Protein AF-A0A958T3U1-F1 (afdb_monomer_lite)

Structure (mmCIF, N/CA/C/O backbone):
data_AF-A0A958T3U1-F1
#
_entry.id   AF-A0A958T3U1-F1
#
loop_
_atom_site.group_PDB
_atom_site.id
_atom_site.type_symbol
_atom_site.label_atom_id
_atom_site.label_alt_id
_atom_site.label_comp_id
_atom_site.label_asym_id
_atom_site.label_entity_id
_atom_site.label_seq_id
_atom_site.pdbx_PDB_ins_code
_atom_site.Cartn_x
_atom_site.Cartn_y
_atom_site.Cartn_z
_atom_site.occupancy
_atom_site.B_iso_or_equiv
_atom_site.auth_seq_id
_atom_site.auth_comp_id
_atom_site.auth_asym_id
_atom_site.auth_atom_id
_atom_site.pdbx_PDB_model_num
ATOM 1 N N . MET A 1 1 ? -10.359 7.484 -21.492 1.00 74.50 1 MET A N 1
ATOM 2 C CA . MET A 1 1 ? -10.651 6.994 -20.126 1.00 74.50 1 MET A CA 1
ATOM 3 C C . MET A 1 1 ? -11.925 6.152 -20.022 1.00 74.50 1 MET A C 1
ATOM 5 O O . MET A 1 1 ? -11.832 5.024 -19.564 1.00 74.50 1 MET A O 1
ATOM 9 N N . GLN A 1 2 ? -13.092 6.629 -20.477 1.00 75.06 2 GLN A N 1
ATOM 10 C CA . GLN A 1 2 ? -14.373 5.902 -20.335 1.00 75.06 2 GLN A CA 1
ATOM 11 C C . GLN A 1 2 ? -14.367 4.469 -20.902 1.00 75.06 2 GLN A C 1
ATOM 13 O O . GLN A 1 2 ? -14.878 3.563 -20.256 1.00 75.06 2 GLN A O 1
ATOM 18 N N . LYS A 1 3 ? -13.712 4.233 -22.048 1.00 79.50 3 LYS A N 1
ATOM 19 C CA . LYS A 1 3 ? -13.571 2.883 -22.632 1.00 79.50 3 LYS A CA 1
ATOM 20 C C . LYS A 1 3 ? -12.798 1.901 -21.738 1.00 79.50 3 LYS A C 1
ATOM 22 O O . LYS A 1 3 ? -13.116 0.722 -21.735 1.00 79.50 3 LYS A O 1
ATOM 27 N N . LEU A 1 4 ? -11.809 2.380 -20.976 1.00 80.44 4 LEU A N 1
ATOM 28 C CA . LEU A 1 4 ? -11.019 1.545 -20.062 1.00 80.44 4 LEU A CA 1
ATOM 29 C C . LEU A 1 4 ? -11.808 1.211 -18.794 1.00 80.44 4 LEU A C 1
ATOM 31 O O . LEU A 1 4 ? -11.782 0.067 -18.358 1.00 80.44 4 LEU A O 1
ATOM 35 N N . LYS A 1 5 ? -12.569 2.179 -18.262 1.00 77.00 5 LYS A N 1
ATOM 36 C CA . LYS A 1 5 ? -13.521 1.936 -17.168 1.00 77.00 5 LYS A CA 1
ATOM 37 C C . LYS A 1 5 ? -14.579 0.903 -17.578 1.00 77.00 5 LYS A C 1
ATOM 39 O O . LYS A 1 5 ? -14.779 -0.068 -16.866 1.00 77.00 5 LYS A O 1
ATOM 44 N N . ALA A 1 6 ? -15.177 1.056 -18.763 1.00 76.50 6 ALA A N 1
ATOM 45 C CA . ALA A 1 6 ? -16.177 0.118 -19.285 1.00 76.50 6 ALA A CA 1
ATOM 46 C C . ALA A 1 6 ? -15.623 -1.298 -19.535 1.00 76.50 6 ALA A C 1
ATOM 48 O O . ALA A 1 6 ? -16.362 -2.271 -19.445 1.00 76.50 6 ALA A O 1
ATOM 49 N N . ALA A 1 7 ? -14.329 -1.417 -19.841 1.00 80.69 7 ALA A N 1
ATOM 50 C CA . ALA A 1 7 ? -13.649 -2.695 -20.036 1.00 80.69 7 ALA A CA 1
ATOM 51 C C . ALA A 1 7 ? -13.087 -3.303 -18.734 1.00 80.69 7 ALA A C 1
ATOM 53 O O . ALA A 1 7 ? -12.376 -4.300 -18.810 1.00 80.69 7 ALA A O 1
ATOM 54 N N . ASN A 1 8 ? -13.361 -2.714 -17.560 1.00 75.94 8 ASN A N 1
ATOM 55 C CA . ASN A 1 8 ? -12.778 -3.107 -16.268 1.00 75.94 8 ASN A CA 1
ATOM 56 C C . ASN A 1 8 ? -11.237 -3.092 -16.243 1.00 75.94 8 ASN A C 1
ATOM 58 O O . ASN A 1 8 ? -10.606 -3.864 -15.532 1.00 75.94 8 ASN A O 1
ATOM 62 N N . LEU A 1 9 ? -10.620 -2.196 -17.015 1.00 76.69 9 LEU A N 1
ATOM 63 C CA . LEU A 1 9 ? -9.162 -2.038 -17.096 1.00 76.69 9 LEU A CA 1
ATOM 64 C C . LEU A 1 9 ? -8.652 -0.831 -16.297 1.00 76.69 9 LEU A C 1
ATOM 66 O O . LEU A 1 9 ? -7.479 -0.477 -16.388 1.00 76.69 9 LEU A O 1
ATOM 70 N N . TYR A 1 10 ? -9.530 -0.152 -15.558 1.00 80.12 10 TYR A N 1
ATOM 71 C CA . TYR A 1 10 ? -9.180 1.032 -14.780 1.00 80.12 10 TYR A CA 1
ATOM 72 C C . TYR A 1 10 ? -9.968 1.074 -13.475 1.00 80.12 10 TYR A C 1
ATOM 74 O O . TYR A 1 10 ? -11.185 1.251 -13.513 1.00 80.12 10 TYR A O 1
ATOM 82 N N . LEU A 1 11 ? -9.260 0.948 -12.347 1.00 80.75 11 LEU A N 1
ATOM 83 C CA . LEU A 1 11 ? -9.809 1.054 -10.989 1.00 80.75 11 LEU A CA 1
ATOM 84 C C . LEU A 1 11 ? -11.064 0.184 -10.759 1.00 80.75 11 LEU A C 1
ATOM 86 O O . LEU A 1 11 ? -12.007 0.596 -10.090 1.00 80.75 11 LEU A O 1
ATOM 90 N N . SER A 1 12 ? -11.100 -1.013 -11.348 1.00 79.56 12 SER A N 1
ATOM 91 C CA . SER A 1 12 ? -12.296 -1.867 -11.399 1.00 79.56 12 SER A CA 1
ATOM 92 C C . SER A 1 12 ? -12.644 -2.543 -10.075 1.00 79.56 12 SER A C 1
ATOM 94 O O . SER A 1 12 ? -13.762 -3.014 -9.903 1.00 79.56 12 SER A O 1
ATOM 96 N N . GLU A 1 13 ? -11.691 -2.615 -9.149 1.00 88.31 13 GLU A N 1
ATOM 97 C CA . GLU A 1 13 ? -11.845 -3.323 -7.873 1.00 88.31 13 GLU A CA 1
ATOM 98 C C . GLU A 1 13 ? -12.005 -2.415 -6.648 1.00 88.31 13 GLU A C 1
ATOM 100 O O . GLU A 1 13 ? -11.836 -2.881 -5.521 1.00 88.31 13 GLU A O 1
ATOM 105 N N . LEU A 1 14 ? -12.324 -1.135 -6.849 1.00 93.19 14 LEU A N 1
ATOM 106 C CA . LEU A 1 14 ? -12.623 -0.241 -5.732 1.00 93.19 14 LEU A CA 1
ATOM 107 C C . LEU A 1 14 ? -13.903 -0.670 -4.998 1.00 93.19 14 LEU A C 1
ATOM 109 O O . LEU A 1 14 ? -14.826 -1.241 -5.581 1.00 93.19 14 LEU A O 1
ATOM 113 N N . ILE A 1 15 ? -13.954 -0.376 -3.704 1.00 94.19 15 ILE A N 1
ATOM 114 C CA . ILE A 1 15 ? -15.081 -0.681 -2.827 1.00 94.19 15 ILE A CA 1
ATOM 115 C C . ILE A 1 15 ? -15.913 0.586 -2.657 1.00 94.19 15 ILE A C 1
ATOM 117 O O . ILE A 1 15 ? -15.372 1.574 -2.160 1.00 94.19 15 ILE A O 1
ATOM 121 N N . PRO A 1 16 ? -17.206 0.576 -3.016 1.00 95.19 16 PRO A N 1
ATOM 122 C CA . PRO A 1 16 ? -18.072 1.731 -2.827 1.00 95.19 16 PRO A CA 1
ATOM 123 C C . PRO A 1 16 ? -18.374 1.951 -1.340 1.00 95.19 16 PRO A C 1
ATOM 125 O O . PRO A 1 16 ? -18.774 1.030 -0.625 1.00 95.19 16 PRO A O 1
ATOM 128 N N . ILE A 1 17 ? -18.218 3.193 -0.896 1.00 95.56 17 ILE A N 1
ATOM 129 C CA . ILE A 1 17 ? -18.418 3.672 0.469 1.00 95.56 17 ILE A CA 1
ATOM 130 C C . ILE A 1 17 ? -19.533 4.714 0.457 1.00 95.56 17 ILE A C 1
ATOM 132 O O . ILE A 1 17 ? -19.526 5.644 -0.345 1.00 95.56 17 ILE A O 1
ATOM 136 N N . SER A 1 18 ? -20.508 4.548 1.347 1.00 94.62 18 SER A N 1
ATOM 137 C CA . SER A 1 18 ? -21.670 5.434 1.455 1.00 94.62 18 SER A CA 1
ATOM 138 C C . SER A 1 18 ? -22.258 5.412 2.871 1.00 94.62 18 SER A C 1
ATOM 140 O O . SER A 1 18 ? -21.946 4.533 3.685 1.00 94.62 18 SER A O 1
ATOM 142 N N . GLY A 1 19 ? -23.107 6.394 3.183 1.00 93.44 19 GLY A N 1
ATOM 143 C CA . GLY A 1 19 ? -23.820 6.475 4.462 1.00 93.44 19 GLY A CA 1
ATOM 144 C C . GLY A 1 19 ? -22.876 6.518 5.669 1.00 93.44 19 GLY A C 1
ATOM 145 O O . GLY A 1 19 ? -21.892 7.251 5.671 1.00 93.44 19 GLY A O 1
ATOM 146 N N . LYS A 1 20 ? -23.139 5.693 6.693 1.00 92.12 20 LYS A N 1
ATOM 147 C CA . LYS A 1 20 ? -22.346 5.668 7.940 1.00 92.12 20 LYS A CA 1
ATOM 148 C C . LYS A 1 20 ? -20.861 5.353 7.736 1.00 92.12 20 LYS A C 1
ATOM 150 O O . LYS A 1 20 ? -20.042 5.722 8.572 1.00 92.12 20 LYS A O 1
ATOM 155 N N . LEU A 1 21 ? -20.492 4.667 6.653 1.00 94.31 21 LEU A N 1
ATOM 156 C CA . LEU A 1 21 ? -19.084 4.372 6.380 1.00 94.31 21 LEU A CA 1
ATOM 157 C C . LEU A 1 21 ? -18.297 5.641 6.022 1.00 94.31 21 LEU A C 1
ATOM 159 O O . LEU A 1 21 ? -17.120 5.724 6.355 1.00 94.31 21 LEU A O 1
ATOM 163 N N . VAL A 1 22 ? -18.950 6.643 5.423 1.00 96.25 22 VAL A N 1
ATOM 164 C CA . VAL A 1 22 ? -18.346 7.959 5.152 1.00 96.25 22 VAL A CA 1
ATOM 165 C C . VAL A 1 22 ? -18.022 8.681 6.454 1.00 96.25 22 VAL A C 1
ATOM 167 O O . VAL A 1 22 ? -16.930 9.220 6.599 1.00 96.25 22 VAL A O 1
ATOM 170 N N . GLU A 1 23 ? -18.935 8.647 7.427 1.00 94.69 23 GLU A N 1
ATOM 171 C CA . GLU A 1 23 ? -18.712 9.243 8.751 1.00 94.69 23 GLU A CA 1
ATOM 172 C C . GLU A 1 23 ? -17.500 8.605 9.440 1.00 94.69 23 GLU A C 1
ATOM 174 O O . GLU A 1 23 ? -16.611 9.310 9.908 1.00 94.69 23 GLU A O 1
ATOM 179 N N . ARG A 1 24 ? -17.411 7.268 9.430 1.00 94.81 24 ARG A N 1
ATOM 180 C CA . ARG A 1 24 ? -16.262 6.542 9.997 1.00 94.81 24 ARG A CA 1
ATOM 181 C C . ARG A 1 24 ? -14.959 6.859 9.276 1.00 94.81 24 ARG A C 1
ATOM 183 O O . ARG A 1 24 ? -13.938 7.060 9.924 1.00 94.81 24 ARG A O 1
ATOM 190 N N . TYR A 1 25 ? -14.999 6.927 7.949 1.00 96.81 25 TYR A N 1
ATOM 191 C CA . TYR A 1 25 ? -13.842 7.300 7.148 1.00 96.81 25 TYR A CA 1
ATOM 192 C C . TYR A 1 25 ? -13.366 8.720 7.479 1.00 96.81 25 TYR A C 1
ATOM 194 O O . TYR A 1 25 ? -12.173 8.950 7.642 1.00 96.81 25 TYR A O 1
ATOM 202 N N . ASN A 1 26 ? -14.295 9.663 7.657 1.00 96.44 26 ASN A N 1
ATOM 203 C CA . ASN A 1 26 ? -13.982 11.028 8.072 1.00 96.44 26 ASN A CA 1
ATOM 204 C C . ASN A 1 26 ? -13.367 11.096 9.474 1.00 96.44 26 ASN A C 1
ATOM 206 O O . ASN A 1 26 ? -12.416 11.849 9.658 1.00 96.44 26 ASN A O 1
ATOM 210 N N . LEU A 1 27 ? -13.825 10.277 10.427 1.00 95.62 27 LEU A N 1
ATOM 211 C CA . LEU A 1 27 ? -13.180 10.164 11.743 1.00 95.62 27 LEU A CA 1
ATOM 212 C C . LEU A 1 27 ? -11.735 9.656 11.629 1.00 95.62 27 LEU A C 1
ATOM 214 O O . LEU A 1 27 ? -10.850 10.152 12.327 1.00 95.62 27 LEU A O 1
ATOM 218 N N . CYS A 1 28 ? -11.473 8.704 10.727 1.00 96.00 28 CYS A N 1
ATOM 219 C CA . CYS A 1 28 ? -10.108 8.276 10.429 1.00 96.00 28 CYS A CA 1
ATOM 220 C C . CYS A 1 28 ? -9.277 9.421 9.834 1.00 96.00 28 CYS A C 1
ATOM 222 O O . CYS A 1 28 ? -8.164 9.652 10.294 1.00 96.00 28 CYS A O 1
ATOM 224 N N . LEU A 1 29 ? -9.812 10.168 8.859 1.00 95.62 29 LEU A N 1
ATOM 225 C CA . LEU A 1 29 ? -9.117 11.325 8.282 1.00 95.62 29 LEU A CA 1
ATOM 226 C C . LEU A 1 29 ? -8.749 12.357 9.355 1.00 95.62 29 LEU A C 1
ATOM 228 O O . LEU A 1 29 ? -7.601 12.789 9.399 1.00 95.62 29 LEU A O 1
ATOM 232 N N . GLU A 1 30 ? -9.683 12.703 10.244 1.00 94.56 30 GLU A N 1
ATOM 233 C CA . GLU A 1 30 ? -9.430 13.648 11.338 1.00 94.56 30 GLU A CA 1
ATOM 234 C C . GLU A 1 30 ? -8.323 13.159 12.273 1.00 94.56 30 GLU A C 1
ATOM 236 O O . GLU A 1 30 ? -7.425 13.935 12.602 1.00 94.56 30 GLU A O 1
ATOM 241 N N . LYS A 1 31 ? -8.337 11.870 12.647 1.00 92.38 31 LYS A N 1
ATOM 242 C CA . LYS A 1 31 ? -7.280 11.259 13.471 1.00 92.38 31 LYS A CA 1
ATOM 243 C C . LYS A 1 31 ? -5.907 11.340 12.795 1.00 92.38 31 LYS A C 1
ATOM 245 O O . LYS A 1 31 ? -4.911 11.552 13.475 1.00 92.38 31 LYS A O 1
ATOM 250 N N . LEU A 1 32 ? -5.863 11.232 11.468 1.00 91.44 32 LEU A N 1
ATOM 251 C CA . LEU A 1 32 ? -4.641 11.360 10.666 1.00 91.44 32 LEU A CA 1
ATOM 252 C C . LEU A 1 32 ? -4.216 12.821 10.408 1.00 91.44 32 LEU A C 1
ATOM 254 O O . LEU A 1 32 ? -3.238 13.054 9.700 1.00 91.44 32 LEU A O 1
ATOM 258 N N . GLY A 1 33 ? -4.936 13.813 10.948 1.00 90.81 33 GLY A N 1
ATOM 259 C CA . GLY A 1 33 ? -4.662 15.238 10.724 1.00 90.81 33 GLY A CA 1
ATOM 260 C C . GLY A 1 33 ? -5.163 15.768 9.374 1.00 90.81 33 GLY A C 1
ATOM 261 O O . GLY A 1 33 ? -4.831 16.884 8.969 1.00 90.81 33 GLY A O 1
ATOM 262 N N . ILE A 1 34 ? -5.988 14.992 8.671 1.00 93.06 34 ILE A N 1
ATOM 263 C CA . ILE A 1 34 ? -6.528 15.316 7.354 1.00 93.06 34 ILE A CA 1
ATOM 264 C C . ILE A 1 34 ? -7.956 15.843 7.521 1.00 93.06 34 ILE A C 1
ATOM 266 O O . ILE A 1 34 ? -8.786 15.269 8.219 1.00 93.06 34 ILE A O 1
ATOM 270 N N . LYS A 1 35 ? -8.290 16.937 6.830 1.00 94.19 35 LYS A N 1
ATOM 271 C CA . LYS A 1 35 ? -9.662 17.476 6.855 1.00 94.19 35 LYS A CA 1
ATOM 272 C C . LYS A 1 35 ? -10.670 16.425 6.350 1.00 94.19 35 LYS A C 1
ATOM 274 O O . LYS A 1 35 ? -10.365 15.776 5.348 1.00 94.19 35 LYS A O 1
ATOM 279 N N . PRO A 1 36 ? -11.875 16.308 6.928 1.00 96.44 36 PRO A N 1
ATOM 280 C CA . PRO A 1 36 ? -12.941 15.461 6.390 1.00 96.44 36 PRO A CA 1
ATOM 281 C C . PRO A 1 36 ? -13.227 15.716 4.905 1.00 96.44 36 PRO A C 1
ATOM 283 O O . PRO A 1 36 ? -13.090 16.845 4.423 1.00 96.44 36 PRO A O 1
ATOM 286 N N . THR A 1 37 ? -13.621 14.672 4.176 1.00 95.88 37 THR A N 1
ATOM 287 C CA . THR A 1 37 ? -14.200 14.807 2.833 1.00 95.88 37 THR A CA 1
ATOM 288 C C . THR A 1 37 ? -15.641 15.303 2.922 1.00 95.88 37 THR A C 1
ATOM 290 O O . THR A 1 37 ? -16.375 14.982 3.862 1.00 95.88 37 THR A O 1
ATOM 293 N N . LYS A 1 38 ? -16.051 16.099 1.930 1.00 96.25 38 LYS A N 1
ATOM 294 C CA . LYS A 1 38 ? -17.443 16.541 1.755 1.00 96.25 38 LYS A CA 1
ATOM 295 C C . LYS A 1 38 ? -18.274 15.582 0.899 1.00 96.25 38 LYS A C 1
ATOM 297 O O . LYS A 1 38 ? -19.464 15.830 0.705 1.00 96.25 38 LYS A O 1
ATOM 302 N N . LEU A 1 39 ? -17.655 14.537 0.350 1.00 95.94 39 LEU A N 1
ATOM 303 C CA . LEU A 1 39 ? -18.322 13.557 -0.496 1.00 95.94 39 LEU A CA 1
ATOM 304 C C . LEU A 1 39 ? -19.278 12.701 0.334 1.00 95.94 39 LEU A C 1
ATOM 306 O O . LEU A 1 39 ? -18.958 12.269 1.438 1.00 95.94 39 LEU A O 1
ATOM 310 N N . THR A 1 40 ? -20.460 12.451 -0.217 1.00 95.38 40 THR A N 1
ATOM 311 C CA . THR A 1 40 ? -21.489 11.589 0.383 1.00 95.38 40 THR A CA 1
ATOM 312 C C . THR A 1 40 ? -21.362 10.131 -0.059 1.00 95.38 40 THR A C 1
ATOM 314 O O . THR A 1 40 ? -21.876 9.235 0.612 1.00 95.38 40 THR A O 1
ATOM 317 N N . GLU A 1 41 ? -20.655 9.897 -1.164 1.00 96.19 41 GLU A N 1
ATOM 318 C CA . GLU A 1 41 ? -20.287 8.592 -1.702 1.00 96.19 41 GLU A CA 1
ATOM 319 C C . GLU A 1 41 ? -18.938 8.692 -2.427 1.00 96.19 41 GLU A C 1
ATOM 321 O O . GLU A 1 41 ? -18.639 9.702 -3.065 1.00 96.19 41 GLU A O 1
ATOM 326 N N . PHE A 1 42 ? -18.107 7.661 -2.298 1.00 96.56 42 PHE A N 1
ATOM 327 C CA . PHE A 1 42 ? -16.821 7.524 -2.991 1.00 96.56 42 PHE A CA 1
ATOM 328 C C . PHE A 1 42 ? -16.380 6.063 -2.956 1.00 96.56 42 PHE A C 1
ATOM 330 O O . PHE A 1 42 ? -17.037 5.233 -2.327 1.00 96.56 42 PHE A O 1
ATOM 337 N N . SER A 1 43 ? -15.268 5.729 -3.607 1.00 96.00 43 SER A N 1
ATOM 338 C CA . SER A 1 43 ? -14.759 4.360 -3.617 1.00 96.00 43 SER A CA 1
ATOM 339 C C . SER A 1 43 ? -13.337 4.291 -3.072 1.00 96.00 43 SER A C 1
ATOM 341 O O . SER A 1 43 ? -12.535 5.180 -3.336 1.00 96.00 43 SER A O 1
ATOM 343 N N . ILE A 1 44 ? -13.010 3.236 -2.324 1.00 96.69 44 ILE A N 1
ATOM 344 C CA . ILE A 1 44 ? -11.671 3.034 -1.745 1.00 96.69 44 ILE A CA 1
ATOM 345 C C . ILE A 1 44 ? -10.986 1.781 -2.280 1.00 96.69 44 ILE A C 1
ATOM 347 O O . ILE A 1 44 ? -11.639 0.833 -2.717 1.00 96.69 44 ILE A O 1
ATOM 351 N N . ASP A 1 45 ? -9.663 1.763 -2.227 1.00 96.06 45 ASP A N 1
ATOM 352 C CA . ASP A 1 45 ? -8.833 0.618 -2.576 1.00 96.06 45 ASP A CA 1
ATOM 353 C C . ASP A 1 45 ? -8.483 -0.258 -1.354 1.00 96.06 45 ASP A C 1
ATOM 355 O O . ASP A 1 45 ? -9.067 -0.120 -0.276 1.00 96.06 45 ASP A O 1
ATOM 359 N N . GLY A 1 46 ? -7.535 -1.189 -1.519 1.00 94.75 46 GLY A N 1
ATOM 360 C CA . GLY A 1 46 ? -7.115 -2.095 -0.448 1.00 94.75 46 GLY A CA 1
ATOM 361 C C . GLY A 1 46 ? -6.568 -1.397 0.802 1.00 94.75 46 GLY A C 1
ATOM 362 O O . GLY A 1 46 ? -6.871 -1.849 1.904 1.00 94.75 46 GLY A O 1
ATOM 363 N N . ILE A 1 47 ? -5.835 -0.286 0.663 1.00 95.50 47 ILE A N 1
ATOM 364 C CA . ILE A 1 47 ? -5.249 0.455 1.799 1.00 95.50 47 ILE A CA 1
ATOM 365 C C . ILE A 1 47 ? -6.208 1.514 2.365 1.00 95.50 47 ILE A C 1
ATOM 367 O O . ILE A 1 47 ? -5.954 2.077 3.427 1.00 95.50 47 ILE A O 1
ATOM 371 N N . GLY A 1 48 ? -7.324 1.772 1.678 1.00 95.88 48 GLY A N 1
ATOM 372 C CA . GLY A 1 48 ? -8.302 2.790 2.053 1.00 95.88 48 GLY A CA 1
ATOM 373 C C . GLY A 1 48 ? -8.141 4.105 1.295 1.00 95.88 48 GLY A C 1
ATOM 374 O O . GLY A 1 48 ? -8.768 5.096 1.669 1.00 95.88 48 GLY A O 1
ATOM 375 N N . TRP A 1 49 ? -7.324 4.144 0.242 1.00 96.25 49 TRP A N 1
ATOM 376 C CA . TRP A 1 49 ? -7.165 5.312 -0.619 1.00 96.25 49 TRP A CA 1
ATOM 377 C C . TRP A 1 49 ? -8.328 5.427 -1.609 1.00 96.25 49 TRP A C 1
ATOM 379 O O . TRP A 1 49 ? -8.754 4.432 -2.192 1.00 96.25 49 TRP A O 1
ATOM 389 N N . SER A 1 50 ? -8.823 6.645 -1.830 1.00 96.31 50 SER A N 1
ATOM 390 C CA . SER A 1 50 ? -9.893 6.963 -2.775 1.00 96.31 50 SER A CA 1
ATOM 391 C C . SER A 1 50 ? -9.409 7.947 -3.844 1.00 96.31 50 SER A C 1
ATOM 393 O O . SER A 1 50 ? -8.893 9.017 -3.501 1.00 96.31 50 SER A O 1
ATOM 395 N N . PRO A 1 51 ? -9.624 7.652 -5.141 1.00 94.88 51 PRO A N 1
ATOM 396 C CA . PRO A 1 51 ? -9.332 8.600 -6.210 1.00 94.88 51 PRO A CA 1
ATOM 397 C C . PRO A 1 51 ? -10.199 9.863 -6.118 1.00 94.88 51 PRO A C 1
ATOM 399 O O . PRO A 1 51 ? -9.707 10.950 -6.409 1.00 94.88 51 PRO A O 1
ATOM 402 N N . GLU A 1 52 ? -11.464 9.743 -5.701 1.00 95.50 52 GLU A N 1
ATOM 403 C CA . GLU A 1 52 ? -12.384 10.879 -5.583 1.00 95.50 52 GLU A CA 1
ATOM 404 C C . GLU A 1 52 ? -11.971 11.820 -4.443 1.00 95.50 52 GLU A C 1
ATOM 406 O O . GLU A 1 52 ? -11.956 13.041 -4.609 1.00 95.50 52 GLU A O 1
ATOM 411 N N . VAL A 1 53 ? -11.562 11.261 -3.299 1.00 95.88 53 VAL A N 1
ATOM 412 C CA . VAL A 1 53 ? -11.049 12.045 -2.166 1.00 95.88 53 VAL A CA 1
ATOM 413 C C . VAL A 1 53 ? -9.699 12.686 -2.509 1.00 95.88 53 VAL A C 1
ATOM 415 O O . VAL A 1 53 ? -9.460 13.842 -2.153 1.00 95.88 53 VAL A O 1
ATOM 418 N N . ALA A 1 54 ? -8.826 11.979 -3.234 1.00 94.81 54 ALA A N 1
ATOM 419 C CA . ALA A 1 54 ? -7.563 12.534 -3.717 1.00 94.81 54 ALA A CA 1
ATOM 420 C C . ALA A 1 54 ? -7.780 13.730 -4.661 1.00 94.81 54 ALA A C 1
ATOM 422 O O . ALA A 1 54 ? -7.076 14.739 -4.559 1.00 94.81 54 ALA A O 1
ATOM 423 N N . GLU A 1 55 ? -8.776 13.643 -5.549 1.00 95.31 55 GLU A N 1
ATOM 424 C CA . GLU A 1 55 ? -9.169 14.731 -6.448 1.00 95.31 55 GLU A CA 1
ATOM 425 C C . GLU A 1 55 ? -9.742 15.928 -5.673 1.00 95.31 55 GLU A C 1
ATOM 427 O O . GLU A 1 55 ? -9.304 17.060 -5.894 1.00 95.31 55 GLU A O 1
ATOM 432 N N . GLU A 1 56 ? -10.637 15.695 -4.704 1.00 96.06 56 GLU A N 1
ATOM 433 C CA . GLU A 1 56 ? -11.182 16.749 -3.832 1.00 96.06 56 GLU A CA 1
ATOM 434 C C . GLU A 1 56 ? -10.067 17.498 -3.086 1.00 96.06 56 GLU A C 1
ATOM 436 O O . GLU A 1 56 ? -10.066 18.731 -3.011 1.00 96.06 56 GLU A O 1
ATOM 441 N N . LYS A 1 57 ? -9.099 16.753 -2.543 1.00 93.06 57 LYS A N 1
ATOM 442 C CA . LYS A 1 57 ? -7.981 17.303 -1.766 1.00 93.06 57 LYS A CA 1
ATOM 443 C C . LYS A 1 57 ? -6.863 17.879 -2.631 1.00 93.06 57 LYS A C 1
ATOM 445 O O . LYS A 1 57 ? -5.995 18.562 -2.094 1.00 93.06 57 LYS A O 1
ATOM 450 N N . LYS A 1 58 ? -6.881 17.630 -3.947 1.00 93.25 58 LYS A N 1
ATOM 451 C CA . LYS A 1 58 ? -5.786 17.936 -4.885 1.00 93.25 58 LYS A CA 1
ATOM 452 C C . LYS A 1 58 ? -4.444 17.345 -4.440 1.00 93.25 58 LYS A C 1
ATOM 454 O O . LYS A 1 58 ? -3.390 17.927 -4.689 1.00 93.25 58 LYS A O 1
ATOM 459 N N . GLN A 1 59 ? -4.488 16.195 -3.777 1.00 91.44 59 GLN A N 1
ATOM 460 C CA . GLN A 1 59 ? -3.316 15.517 -3.240 1.00 91.44 59 GLN A CA 1
ATOM 461 C C . GLN A 1 59 ? -3.468 14.022 -3.486 1.00 91.44 59 GLN A C 1
ATOM 463 O O . GLN A 1 59 ? -4.359 13.382 -2.932 1.00 91.44 59 GLN A O 1
ATOM 468 N N . LEU A 1 60 ? -2.588 13.471 -4.327 1.00 90.00 60 LEU A N 1
ATOM 469 C CA . LEU A 1 60 ? -2.648 12.062 -4.705 1.00 90.00 60 LEU A CA 1
ATOM 470 C C . LEU A 1 60 ? -2.450 11.159 -3.483 1.00 90.00 60 LEU A C 1
ATOM 472 O O . LEU A 1 60 ? -3.293 10.318 -3.205 1.00 90.00 60 LEU A O 1
ATOM 476 N N . ASN A 1 61 ? -1.384 11.384 -2.717 1.00 88.44 61 ASN A N 1
ATOM 477 C CA . ASN A 1 61 ? -1.036 10.572 -1.551 1.00 88.44 61 ASN A CA 1
ATOM 478 C C . ASN A 1 61 ? -1.535 11.240 -0.260 1.00 88.44 61 ASN A C 1
ATOM 480 O O . ASN A 1 61 ? -0.749 11.551 0.625 1.00 88.44 61 ASN A O 1
ATOM 484 N N . TYR A 1 62 ? -2.834 11.539 -0.164 1.00 92.69 62 TYR A N 1
ATOM 485 C CA . TYR A 1 62 ? -3.371 12.247 1.007 1.00 92.69 62 TYR A CA 1
ATOM 486 C C . TYR A 1 62 ? -3.345 11.416 2.297 1.00 92.69 62 TYR A C 1
ATOM 488 O O . TYR A 1 62 ? -3.444 11.997 3.367 1.00 92.69 62 TYR A O 1
ATOM 496 N N . LEU A 1 63 ? -3.227 10.085 2.209 1.00 92.25 63 LEU A N 1
ATOM 497 C CA . LEU A 1 63 ? -3.032 9.200 3.367 1.00 92.25 63 LEU A CA 1
ATOM 498 C C . LEU A 1 63 ? -1.568 9.123 3.827 1.00 92.25 63 LEU A C 1
ATOM 500 O O . LEU A 1 63 ? -1.270 8.414 4.783 1.00 92.25 63 LEU A O 1
ATOM 504 N N . SER A 1 64 ? -0.666 9.839 3.158 1.00 86.00 64 SER A N 1
ATOM 505 C CA . SER A 1 64 ? 0.732 9.954 3.555 1.00 86.00 64 SER A CA 1
ATOM 506 C C . SER A 1 64 ? 0.996 11.363 4.081 1.00 86.00 64 SER A C 1
ATOM 508 O O . SER A 1 64 ? 0.843 12.355 3.360 1.00 86.00 64 SER A O 1
ATOM 510 N N . ASN A 1 65 ? 1.402 11.457 5.344 1.00 81.25 65 ASN A N 1
ATOM 511 C CA . ASN A 1 65 ? 1.845 12.696 5.968 1.00 81.25 65 ASN A CA 1
ATOM 512 C C . ASN A 1 65 ? 3.322 12.933 5.620 1.00 81.25 65 ASN A C 1
ATOM 514 O O . ASN A 1 65 ? 4.240 12.581 6.361 1.00 81.25 65 ASN A O 1
ATOM 518 N N . GLY A 1 66 ? 3.544 13.524 4.446 1.00 81.19 66 GLY A N 1
ATOM 519 C CA . GLY A 1 66 ? 4.876 13.631 3.851 1.00 81.19 66 GLY A CA 1
ATOM 520 C C . GLY A 1 66 ? 5.288 12.331 3.162 1.00 81.19 66 GLY A C 1
ATOM 521 O O . GLY A 1 66 ? 4.438 11.549 2.739 1.00 81.19 66 GLY A O 1
ATOM 522 N N . GLU A 1 67 ? 6.594 12.126 3.014 1.00 78.44 67 GLU A N 1
ATOM 523 C CA . GLU A 1 67 ? 7.144 10.969 2.295 1.00 78.44 67 GLU A CA 1
ATOM 524 C C . GLU A 1 67 ? 7.413 9.761 3.210 1.00 78.44 67 GLU A C 1
ATOM 526 O O . GLU A 1 67 ? 7.389 8.635 2.731 1.00 78.44 67 GLU A O 1
ATOM 531 N N . ALA A 1 68 ? 7.614 9.974 4.518 1.00 76.38 68 ALA A N 1
ATOM 532 C CA . ALA A 1 68 ? 7.949 8.908 5.474 1.00 76.38 68 ALA A CA 1
ATOM 533 C C . ALA A 1 68 ? 6.718 8.293 6.164 1.00 76.38 68 ALA A C 1
ATOM 535 O O . ALA A 1 68 ? 6.670 7.094 6.419 1.00 76.38 68 ALA A O 1
ATOM 536 N N . ASN A 1 69 ? 5.689 9.096 6.447 1.00 81.44 69 ASN A N 1
ATOM 537 C CA . ASN A 1 69 ? 4.581 8.661 7.299 1.00 81.44 69 ASN A CA 1
ATOM 538 C C . ASN A 1 69 ? 3.403 8.203 6.453 1.00 81.44 69 ASN A C 1
ATOM 540 O O . ASN A 1 69 ? 2.557 9.004 6.049 1.00 81.44 69 ASN A O 1
ATOM 544 N N . GLN A 1 70 ? 3.360 6.912 6.153 1.00 88.56 70 GLN A N 1
ATOM 545 C CA . GLN A 1 70 ? 2.249 6.323 5.430 1.00 88.56 70 GLN A CA 1
ATOM 546 C C . GLN A 1 70 ? 1.203 5.787 6.401 1.00 88.56 70 GLN A C 1
ATOM 548 O O . GLN A 1 70 ? 1.521 5.088 7.361 1.00 88.56 70 GLN A O 1
ATOM 553 N N . HIS A 1 71 ? -0.063 6.053 6.096 1.00 94.19 71 HIS A N 1
ATOM 554 C CA . HIS A 1 71 ? -1.185 5.531 6.857 1.00 94.19 71 HIS A CA 1
ATOM 555 C C . HIS A 1 71 ? -2.172 4.793 5.949 1.00 94.19 71 HIS A C 1
ATOM 557 O O . HIS A 1 71 ? -2.213 4.973 4.729 1.00 94.19 71 HIS A O 1
ATOM 563 N N . GLY A 1 72 ? -2.981 3.939 6.563 1.00 95.19 72 GLY A N 1
ATOM 564 C CA . GLY A 1 72 ? -4.071 3.212 5.931 1.00 95.19 72 GLY A CA 1
ATOM 565 C C . GLY A 1 72 ? -5.371 3.383 6.703 1.00 95.19 72 GLY A C 1
ATOM 566 O O . GLY A 1 72 ? -5.384 3.731 7.883 1.00 95.19 72 GLY A O 1
ATOM 567 N N . ILE A 1 73 ? -6.486 3.125 6.030 1.00 97.25 73 ILE A N 1
ATOM 568 C CA . ILE A 1 73 ? -7.818 3.138 6.630 1.00 97.25 73 ILE A CA 1
ATOM 569 C C . ILE A 1 73 ? -8.510 1.827 6.274 1.00 97.25 73 ILE A C 1
ATOM 571 O O . ILE A 1 73 ? -8.779 1.548 5.106 1.00 97.25 73 ILE A O 1
ATOM 575 N N . ILE A 1 74 ? -8.834 1.029 7.289 1.00 97.50 74 ILE A N 1
ATOM 576 C CA . ILE A 1 74 ? -9.615 -0.196 7.144 1.00 97.50 74 ILE A CA 1
ATOM 577 C C . ILE A 1 74 ? -11.011 0.046 7.715 1.00 97.50 74 ILE A C 1
ATOM 579 O O . ILE A 1 74 ? -11.203 0.177 8.923 1.00 97.50 74 ILE A O 1
ATOM 583 N N . ILE A 1 75 ? -12.001 0.085 6.828 1.00 96.12 75 ILE A N 1
ATOM 584 C CA . ILE A 1 75 ? -13.414 0.318 7.165 1.00 96.12 75 ILE A CA 1
ATOM 585 C C . ILE A 1 75 ? -14.320 -0.838 6.733 1.00 96.12 75 ILE A C 1
ATOM 587 O O . ILE A 1 75 ? -15.506 -0.838 7.054 1.00 96.12 75 ILE A O 1
ATOM 591 N N . SER A 1 76 ? -13.790 -1.820 5.996 1.00 95.12 76 SER A N 1
ATOM 592 C CA . SER A 1 76 ? -14.561 -2.965 5.511 1.00 95.12 76 SER A CA 1
ATOM 593 C C . SER A 1 76 ? -13.701 -4.224 5.369 1.00 95.12 76 SER A C 1
ATOM 595 O O . SER A 1 76 ? -12.573 -4.137 4.875 1.00 95.12 76 SER A O 1
ATOM 597 N N . PRO A 1 77 ? -14.235 -5.425 5.675 1.00 95.19 77 PRO A N 1
ATOM 598 C CA . PRO A 1 77 ? -13.545 -6.681 5.382 1.00 95.19 77 PRO A CA 1
ATOM 599 C C . PRO A 1 77 ? -13.385 -6.918 3.872 1.00 95.19 77 PRO A C 1
ATOM 601 O O . PRO A 1 77 ? -12.547 -7.720 3.463 1.00 95.19 77 PRO A O 1
ATOM 604 N N . LEU A 1 78 ? -14.151 -6.206 3.032 1.00 95.31 78 LEU A N 1
ATOM 605 C CA . LEU A 1 78 ? -14.062 -6.290 1.573 1.00 95.31 78 LEU A CA 1
ATOM 606 C C . LEU A 1 78 ? -12.726 -5.782 1.021 1.00 95.31 78 LEU A C 1
ATOM 608 O O . LEU A 1 78 ? -12.403 -6.104 -0.118 1.00 95.31 78 LEU A O 1
ATOM 612 N N . GLN A 1 79 ? -11.948 -5.029 1.812 1.00 95.88 79 GLN A N 1
ATOM 613 C CA . GLN A 1 79 ? -10.587 -4.596 1.464 1.00 95.88 79 GLN A CA 1
ATOM 614 C C . GLN A 1 79 ? -9.597 -5.766 1.390 1.00 95.88 79 GLN A C 1
ATOM 616 O O . GLN A 1 79 ? -8.540 -5.644 0.768 1.00 95.88 79 GLN A O 1
ATOM 621 N N . LYS A 1 80 ? -9.946 -6.931 1.954 1.00 95.81 80 LYS A N 1
ATOM 622 C CA . LYS A 1 80 ? -9.118 -8.134 1.882 1.00 95.81 80 LYS A CA 1
ATOM 623 C C . LYS A 1 80 ? -8.855 -8.541 0.430 1.00 95.81 80 LYS A C 1
ATOM 625 O O . LYS A 1 80 ? -9.774 -8.878 -0.312 1.00 95.81 80 LYS A O 1
ATOM 630 N N . GLY A 1 81 ? -7.576 -8.575 0.058 1.00 91.62 81 GLY A N 1
ATOM 631 C CA . GLY A 1 81 ? -7.128 -9.002 -1.271 1.00 91.62 81 GLY A CA 1
ATOM 632 C C . GLY A 1 81 ? -7.368 -7.978 -2.381 1.00 91.62 81 GLY A C 1
ATOM 633 O O . GLY A 1 81 ? -7.136 -8.299 -3.544 1.00 91.62 81 GLY A O 1
ATOM 634 N N . LYS A 1 82 ? -7.814 -6.761 -2.047 1.00 94.44 82 LYS A N 1
ATOM 635 C CA . LYS A 1 82 ? -7.998 -5.694 -3.029 1.00 94.44 82 LYS A CA 1
ATOM 636 C C . LYS A 1 82 ? -6.676 -5.053 -3.434 1.00 94.44 82 LYS A C 1
ATOM 638 O O . LYS A 1 82 ? -5.756 -4.974 -2.618 1.00 94.44 82 LYS A O 1
ATOM 643 N N . PRO A 1 83 ? -6.564 -4.591 -4.691 1.00 92.81 83 PRO A N 1
ATOM 644 C CA . PRO A 1 83 ? -5.367 -3.906 -5.147 1.00 92.81 83 PRO A CA 1
ATOM 645 C C . PRO A 1 83 ? -5.165 -2.596 -4.381 1.00 92.81 83 PRO A C 1
ATOM 647 O O . PRO A 1 83 ? -6.123 -1.892 -4.067 1.00 92.81 83 PRO A O 1
ATOM 650 N N . VAL A 1 84 ? -3.899 -2.262 -4.136 1.00 93.69 84 VAL A N 1
ATOM 651 C CA . VAL A 1 84 ? -3.463 -0.921 -3.727 1.00 93.69 84 VAL A CA 1
ATOM 652 C C . VAL A 1 84 ? -3.024 -0.203 -4.998 1.00 93.69 84 VAL A C 1
ATOM 654 O O . VAL A 1 84 ? -2.050 -0.620 -5.635 1.00 93.69 84 VAL A O 1
ATOM 657 N N . TYR A 1 85 ? -3.775 0.811 -5.429 1.00 90.88 85 TYR A N 1
ATOM 658 C CA . TYR A 1 85 ? -3.561 1.425 -6.749 1.00 90.88 85 TYR A CA 1
ATOM 659 C C . TYR A 1 85 ? -2.431 2.444 -6.747 1.00 90.88 85 TYR A C 1
ATOM 661 O O . TYR A 1 85 ? -1.701 2.551 -7.733 1.00 90.88 85 TYR A O 1
ATOM 669 N N . THR A 1 86 ? -2.257 3.152 -5.636 1.00 88.25 86 THR A N 1
ATOM 670 C CA . THR A 1 86 ? -1.235 4.186 -5.476 1.00 88.25 86 THR A CA 1
ATOM 671 C C . THR A 1 86 ? -0.290 3.850 -4.324 1.00 88.25 86 THR A C 1
ATOM 673 O O . THR A 1 86 ? -0.170 4.653 -3.402 1.00 88.25 86 THR A O 1
ATOM 676 N N . PRO A 1 87 ? 0.402 2.693 -4.359 1.00 90.69 87 PRO A N 1
ATOM 677 C CA . PRO A 1 87 ? 1.378 2.371 -3.327 1.00 90.69 87 PRO A CA 1
ATOM 678 C C . PRO A 1 87 ? 2.478 3.437 -3.325 1.00 90.69 87 PRO A C 1
ATOM 680 O O . PRO A 1 87 ? 2.875 3.920 -4.394 1.00 90.69 87 PRO A O 1
ATOM 683 N N . PHE A 1 88 ? 2.915 3.847 -2.143 1.00 89.94 88 PHE A N 1
ATOM 684 C CA . PHE A 1 88 ? 4.083 4.697 -1.974 1.00 89.94 88 PHE A CA 1
ATOM 685 C C . PHE A 1 88 ? 5.356 3.850 -2.020 1.00 89.94 88 PHE A C 1
ATOM 687 O O . PHE A 1 88 ? 6.305 4.232 -2.704 1.00 89.94 88 PHE A O 1
ATOM 694 N N . HIS A 1 89 ? 5.305 2.658 -1.418 1.00 90.81 89 HIS A N 1
ATOM 695 C CA . HIS A 1 89 ? 6.335 1.627 -1.497 1.00 90.81 89 HIS A CA 1
ATOM 696 C C . HIS A 1 89 ? 5.817 0.380 -2.218 1.00 90.81 89 HIS A C 1
ATOM 698 O O . HIS A 1 89 ? 4.658 -0.008 -2.067 1.00 90.81 89 HIS A O 1
ATOM 704 N N . THR A 1 90 ? 6.666 -0.331 -2.962 1.00 91.62 90 THR A N 1
ATOM 705 C CA . THR A 1 90 ? 6.250 -1.586 -3.627 1.00 91.62 90 THR A CA 1
ATOM 706 C C . THR A 1 90 ? 5.712 -2.637 -2.659 1.00 91.62 90 THR A C 1
ATOM 708 O O . THR A 1 90 ? 4.830 -3.412 -3.037 1.00 91.62 90 THR A O 1
ATOM 711 N N . PHE A 1 91 ? 6.190 -2.636 -1.413 1.00 92.00 91 PHE A N 1
ATOM 712 C CA . PHE A 1 91 ? 5.773 -3.579 -0.379 1.00 92.00 91 PHE A CA 1
ATOM 713 C C . PHE A 1 91 ? 4.441 -3.230 0.306 1.00 92.00 91 PHE A C 1
ATOM 715 O O . PHE A 1 91 ? 3.903 -4.080 1.010 1.00 92.00 91 PHE A O 1
ATOM 722 N N . ASP A 1 92 ? 3.833 -2.061 0.062 1.00 92.00 92 ASP A N 1
ATOM 723 C CA . ASP A 1 92 ? 2.541 -1.680 0.674 1.00 92.00 92 ASP A CA 1
ATOM 724 C C . ASP A 1 92 ? 1.437 -2.710 0.419 1.00 92.00 92 ASP A C 1
ATOM 726 O O . ASP A 1 92 ? 0.579 -2.983 1.261 1.00 92.00 92 ASP A O 1
ATOM 730 N N . ARG A 1 93 ? 1.476 -3.317 -0.770 1.00 93.06 93 ARG A N 1
ATOM 731 C CA . ARG A 1 93 ? 0.552 -4.380 -1.176 1.00 93.06 93 ARG A CA 1
ATOM 732 C C . ARG A 1 93 ? 0.714 -5.620 -0.304 1.00 93.06 93 ARG A C 1
ATOM 734 O O . ARG A 1 93 ? -0.283 -6.229 0.076 1.00 93.06 93 ARG A O 1
ATOM 741 N N . GLU A 1 94 ? 1.953 -5.988 -0.004 1.00 94.06 94 GLU A N 1
ATOM 742 C CA . GLU A 1 94 ? 2.275 -7.155 0.813 1.00 94.06 94 GLU A CA 1
ATOM 743 C C . GLU A 1 94 ? 1.987 -6.888 2.292 1.00 94.06 94 GLU A C 1
ATOM 745 O O . GLU A 1 94 ? 1.400 -7.747 2.948 1.00 94.06 94 GLU A O 1
ATOM 750 N N . MET A 1 95 ? 2.250 -5.671 2.784 1.00 94.56 95 MET A N 1
ATOM 751 C CA . MET A 1 95 ? 1.850 -5.258 4.133 1.00 94.56 95 MET A CA 1
ATOM 752 C C . MET A 1 95 ? 0.346 -5.428 4.336 1.00 94.56 95 MET A C 1
ATOM 754 O O . MET A 1 95 ? -0.080 -6.085 5.284 1.00 94.56 95 MET A O 1
ATOM 758 N N . MET A 1 96 ? -0.479 -4.923 3.411 1.00 95.44 96 MET A N 1
ATOM 759 C CA . MET A 1 96 ? -1.932 -5.084 3.513 1.00 95.44 96 MET A CA 1
ATOM 760 C C . MET A 1 96 ? -2.370 -6.553 3.460 1.00 95.44 96 MET A C 1
ATOM 762 O O . MET A 1 96 ? -3.297 -6.943 4.175 1.00 95.44 96 MET A O 1
ATOM 766 N N . LYS A 1 97 ? -1.711 -7.398 2.658 1.00 95.38 97 LYS A N 1
ATOM 767 C CA . LYS A 1 97 ? -1.985 -8.844 2.669 1.00 95.38 97 LYS A CA 1
ATOM 768 C C . LYS A 1 97 ? -1.666 -9.463 4.028 1.00 95.38 97 LYS A C 1
ATOM 770 O O . LYS A 1 97 ? -2.489 -10.231 4.526 1.00 95.38 97 LYS A O 1
ATOM 775 N N . GLU A 1 98 ? -0.532 -9.115 4.634 1.00 96.00 98 GLU A N 1
ATOM 776 C CA . GLU A 1 98 ? -0.135 -9.642 5.943 1.00 96.00 98 GLU A CA 1
ATOM 777 C C . GLU A 1 98 ? -1.091 -9.172 7.049 1.00 96.00 98 GLU A C 1
ATOM 779 O O . GLU A 1 98 ? -1.538 -9.984 7.857 1.00 96.00 98 GLU A O 1
ATOM 784 N N . VAL A 1 99 ? -1.533 -7.909 7.016 1.00 97.06 99 VAL A N 1
ATOM 785 C CA . VAL A 1 99 ? -2.560 -7.374 7.929 1.00 97.06 99 VAL A CA 1
ATOM 786 C C . VAL A 1 99 ? -3.834 -8.224 7.901 1.00 97.06 99 VAL A C 1
ATOM 788 O O . VAL A 1 99 ? -4.317 -8.674 8.942 1.00 97.06 99 VAL A O 1
ATOM 791 N N . PHE A 1 100 ? -4.377 -8.496 6.711 1.00 96.56 100 PHE A N 1
ATOM 792 C CA . PHE A 1 100 ? -5.609 -9.281 6.573 1.00 96.56 100 PHE A CA 1
ATOM 793 C C . PHE A 1 100 ? -5.423 -10.784 6.808 1.00 96.56 100 PHE A C 1
ATOM 795 O O . PHE A 1 100 ? -6.401 -11.485 7.090 1.00 96.56 100 PHE A O 1
ATOM 802 N N . LYS A 1 101 ? -4.202 -11.295 6.661 1.00 96.56 101 LYS A N 1
ATOM 803 C CA . LYS A 1 101 ? -3.850 -12.682 6.972 1.00 96.56 101 LYS A CA 1
ATOM 804 C C . LYS A 1 101 ? -3.778 -12.895 8.484 1.00 96.56 101 LYS A C 1
ATOM 806 O O . LYS A 1 101 ? -4.360 -13.863 8.964 1.00 96.56 101 LYS A O 1
ATOM 811 N N . THR A 1 102 ? -3.152 -11.974 9.215 1.00 96.50 102 THR A N 1
ATOM 812 C CA . THR A 1 102 ? -2.971 -12.054 10.672 1.00 96.50 102 THR A CA 1
ATOM 813 C C . THR A 1 102 ? -4.245 -11.687 11.431 1.00 96.50 102 THR A C 1
ATOM 815 O O . THR A 1 102 ? -4.694 -12.447 12.285 1.00 96.50 102 THR A O 1
ATOM 818 N N . HIS A 1 103 ? -4.888 -10.567 11.079 1.00 96.75 103 HIS A N 1
ATOM 819 C CA . HIS A 1 103 ? -6.005 -10.001 11.852 1.00 96.75 103 HIS A CA 1
ATOM 820 C C . HIS A 1 103 ? -7.361 -10.061 11.142 1.00 96.75 103 HIS A C 1
ATOM 822 O O . HIS A 1 103 ? -8.323 -9.439 11.587 1.00 96.75 103 HIS A O 1
ATOM 828 N N . GLY A 1 104 ? -7.491 -10.810 10.043 1.00 95.06 104 GLY A N 1
ATOM 829 C CA . GLY A 1 104 ? -8.687 -10.776 9.191 1.00 95.06 104 GLY A CA 1
ATOM 830 C C . GLY A 1 104 ? -10.016 -11.069 9.903 1.00 95.06 104 GLY A C 1
ATOM 831 O O . GLY A 1 104 ? -11.027 -10.444 9.585 1.00 95.06 104 GLY A O 1
ATOM 832 N N . SER A 1 105 ? -10.032 -11.985 10.878 1.00 93.81 105 SER A N 1
ATOM 833 C CA . SER A 1 105 ? -11.227 -12.279 11.687 1.00 93.81 105 SER A CA 1
ATOM 834 C C . SER A 1 105 ? -11.599 -11.114 12.608 1.00 93.81 10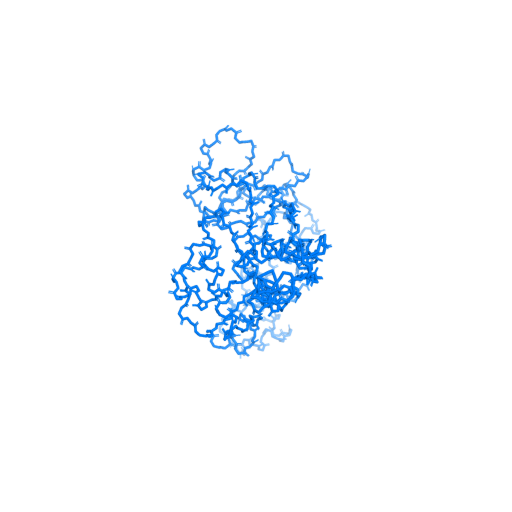5 SER A C 1
ATOM 836 O O . SER A 1 105 ? -12.771 -10.740 12.662 1.00 93.81 105 SER A O 1
ATOM 838 N N . LYS A 1 106 ? -10.606 -10.506 13.270 1.00 94.38 106 LYS A N 1
ATOM 839 C CA . LYS A 1 106 ? -10.783 -9.342 14.149 1.00 94.38 106 LYS A CA 1
ATOM 840 C C . LYS A 1 106 ? -11.227 -8.119 13.358 1.00 94.38 106 LYS A C 1
ATOM 842 O O . LYS A 1 106 ? -12.212 -7.488 13.718 1.00 94.38 106 LYS A O 1
ATOM 847 N N . ILE A 1 107 ? -10.585 -7.845 12.221 1.00 95.62 107 ILE A N 1
ATOM 848 C CA . ILE A 1 107 ? -10.977 -6.769 11.301 1.00 95.62 107 ILE A CA 1
ATOM 849 C C . ILE A 1 107 ? -12.444 -6.927 10.889 1.00 95.62 107 ILE A C 1
ATOM 851 O O . ILE A 1 107 ? -13.193 -5.953 10.912 1.00 95.62 107 ILE A O 1
ATOM 855 N N . ASN A 1 108 ? -12.879 -8.143 10.550 1.00 94.25 108 ASN A N 1
ATOM 856 C CA . ASN A 1 108 ? -14.268 -8.403 10.174 1.00 94.25 108 ASN A CA 1
ATOM 857 C C . ASN A 1 108 ? -15.268 -8.131 11.309 1.00 94.25 108 ASN A C 1
ATOM 859 O O . ASN A 1 108 ? -16.379 -7.692 11.029 1.00 94.25 108 ASN A O 1
ATOM 863 N N . ASP A 1 109 ? -14.908 -8.385 12.570 1.00 91.62 109 ASP A N 1
ATOM 864 C CA . ASP A 1 109 ? -15.779 -8.037 13.697 1.00 91.62 109 ASP A CA 1
ATOM 865 C C . ASP A 1 109 ? -15.750 -6.534 14.003 1.00 91.62 109 ASP A C 1
ATOM 867 O O . ASP A 1 109 ? -16.801 -5.909 14.121 1.00 91.62 109 ASP A O 1
ATOM 871 N N . ILE A 1 110 ? -14.560 -5.938 14.068 1.00 92.69 110 ILE A N 1
ATOM 872 C CA . ILE A 1 110 ? -14.340 -4.522 14.388 1.00 92.69 110 ILE A CA 1
ATOM 873 C C . ILE A 1 110 ? -15.028 -3.606 13.370 1.00 92.69 110 ILE A C 1
ATOM 875 O O . ILE A 1 110 ? -15.702 -2.648 13.738 1.00 92.69 110 ILE A O 1
ATOM 879 N N . THR A 1 111 ? -14.896 -3.895 12.075 1.00 93.12 111 THR A N 1
ATOM 880 C CA . THR A 1 111 ? -15.411 -3.018 11.005 1.00 93.12 111 THR A CA 1
ATOM 881 C C . THR A 1 111 ? -16.939 -3.019 10.868 1.00 93.12 111 THR A C 1
ATOM 883 O O . THR A 1 111 ? -17.496 -2.224 10.107 1.00 93.12 111 THR A O 1
ATOM 886 N N . ARG A 1 112 ? -17.661 -3.853 11.632 1.00 89.25 112 ARG A N 1
ATOM 887 C CA . ARG A 1 112 ? -19.135 -3.824 11.690 1.00 89.25 112 ARG A CA 1
ATOM 888 C C . ARG A 1 112 ? -19.638 -2.474 12.190 1.00 89.25 112 ARG A C 1
ATOM 890 O O . ARG A 1 112 ? -20.522 -1.854 11.589 1.00 89.25 112 ARG A O 1
ATOM 897 N N . ASP A 1 113 ? -19.036 -1.984 13.260 1.00 87.44 113 ASP A N 1
ATOM 898 C CA . ASP A 1 113 ? -19.441 -0.780 13.980 1.00 87.44 113 ASP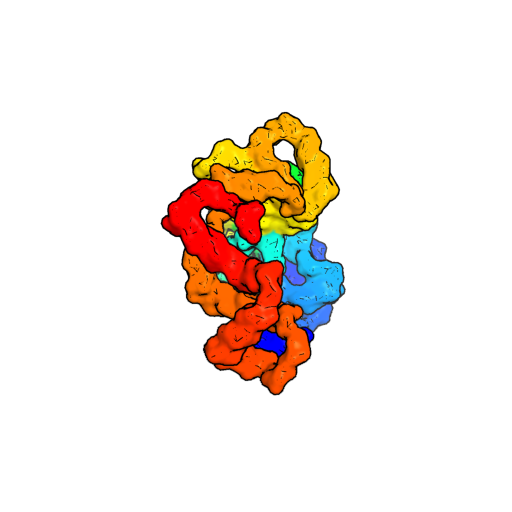 A CA 1
ATOM 899 C C . ASP A 1 113 ? -18.333 0.278 14.095 1.00 87.44 113 ASP A C 1
ATOM 901 O O . ASP A 1 113 ? -18.644 1.448 14.317 1.00 87.44 113 ASP A O 1
ATOM 905 N N . CYS A 1 114 ? -17.080 -0.097 13.834 1.00 90.94 114 CYS A N 1
ATOM 906 C CA . CYS A 1 114 ? -15.899 0.752 13.957 1.00 90.94 114 CYS A CA 1
ATOM 907 C C . CYS A 1 114 ? -15.113 0.852 12.631 1.00 90.94 114 CYS A C 1
ATOM 909 O O . CYS A 1 114 ? -15.521 0.329 11.591 1.00 90.94 114 CYS A O 1
ATOM 911 N N . ALA A 1 115 ? -13.994 1.565 12.673 1.00 94.94 115 ALA A N 1
ATOM 912 C CA . ALA A 1 115 ? -12.979 1.661 11.633 1.00 94.94 115 ALA A CA 1
ATOM 913 C C . ALA A 1 115 ? -11.592 1.646 12.281 1.00 94.94 115 ALA A C 1
ATOM 915 O O . ALA A 1 115 ? -11.443 1.987 13.456 1.00 94.94 115 ALA A O 1
ATOM 916 N N . ILE A 1 116 ? -10.592 1.235 11.513 1.00 96.88 116 ILE A N 1
ATOM 917 C CA . ILE A 1 116 ? -9.221 1.064 11.982 1.00 96.88 116 ILE A CA 1
ATOM 918 C C . ILE A 1 116 ? -8.328 1.985 11.154 1.00 96.88 116 ILE A C 1
ATOM 920 O O . ILE A 1 116 ? -8.255 1.848 9.932 1.00 96.88 116 ILE A O 1
ATOM 924 N N . CYS A 1 117 ? -7.644 2.910 11.817 1.00 96.38 117 CYS A N 1
ATOM 925 C CA . CYS A 1 117 ? -6.477 3.571 11.255 1.00 96.38 117 CYS A CA 1
ATOM 926 C C . CYS A 1 117 ? -5.290 2.614 11.357 1.00 96.38 117 CYS A C 1
ATOM 928 O O . CYS A 1 117 ? -5.079 1.977 12.389 1.00 96.38 117 CYS A O 1
ATOM 930 N N . VAL A 1 118 ? -4.535 2.501 10.275 1.00 96.25 118 VAL A N 1
ATOM 931 C CA . VAL A 1 118 ? -3.314 1.705 10.208 1.00 96.25 118 VAL A CA 1
ATOM 932 C C . VAL A 1 118 ? -2.154 2.669 10.084 1.00 96.25 118 VAL A C 1
ATOM 934 O O . VAL A 1 118 ? -2.180 3.546 9.223 1.00 96.25 118 VAL A O 1
ATOM 937 N N . ASP A 1 119 ? -1.154 2.504 10.931 1.00 93.94 119 ASP A N 1
ATOM 938 C CA . ASP A 1 119 ? 0.064 3.296 10.898 1.00 93.94 119 ASP A CA 1
ATOM 939 C C . ASP A 1 119 ? 1.238 2.409 10.483 1.00 93.94 119 ASP A C 1
ATOM 941 O O . ASP A 1 119 ? 1.463 1.353 11.080 1.00 93.94 119 ASP A O 1
ATOM 945 N N . PHE A 1 120 ? 1.939 2.803 9.421 1.00 92.62 120 PHE A N 1
ATOM 946 C CA . PHE A 1 120 ? 3.079 2.069 8.879 1.00 92.62 120 PHE A CA 1
ATOM 947 C C . PHE A 1 120 ? 4.373 2.720 9.367 1.00 92.62 120 PHE A C 1
ATOM 949 O O . PHE A 1 120 ? 5.021 3.463 8.633 1.00 92.62 120 PHE A O 1
ATOM 956 N N . ASP A 1 121 ? 4.743 2.426 10.613 1.00 89.94 121 ASP A N 1
ATOM 957 C CA . ASP A 1 121 ? 5.892 3.033 11.283 1.00 89.94 121 ASP A CA 1
ATOM 958 C C . ASP A 1 121 ? 7.202 2.384 10.823 1.00 89.94 121 ASP A C 1
ATOM 960 O O . ASP A 1 121 ? 7.468 1.208 11.083 1.00 89.94 121 ASP A O 1
ATOM 964 N N . GLN A 1 122 ? 8.023 3.164 10.128 1.00 82.12 122 GLN A N 1
ATOM 965 C CA . GLN A 1 122 ? 9.324 2.751 9.596 1.00 82.12 122 GLN A CA 1
ATOM 966 C C . GLN A 1 122 ? 10.493 3.178 10.504 1.00 82.12 122 GLN A C 1
ATOM 968 O O . GLN A 1 122 ? 11.653 3.003 10.143 1.00 82.12 122 GLN A O 1
ATOM 973 N N . GLY A 1 123 ? 10.216 3.762 11.677 1.00 81.25 123 GLY A N 1
ATOM 974 C CA . GLY A 1 123 ? 11.238 4.289 12.586 1.00 81.25 123 GLY A CA 1
ATOM 975 C C . GLY A 1 123 ? 11.908 5.575 12.088 1.00 81.25 123 GLY A C 1
ATOM 976 O O . GLY A 1 123 ? 13.026 5.899 12.509 1.00 81.25 123 GLY A O 1
ATOM 977 N N . ILE A 1 124 ? 11.251 6.285 11.168 1.00 80.69 124 ILE A N 1
ATOM 978 C CA . ILE A 1 124 ? 11.724 7.524 10.548 1.00 80.69 124 ILE A CA 1
ATOM 979 C C . ILE A 1 124 ? 10.581 8.531 10.589 1.00 80.69 124 ILE A C 1
ATOM 981 O O . ILE A 1 124 ? 9.586 8.373 9.891 1.00 80.69 124 ILE A O 1
ATOM 985 N N . ASP A 1 125 ? 10.746 9.581 11.389 1.00 78.81 125 ASP A N 1
ATOM 986 C CA . ASP A 1 125 ? 9.719 10.616 11.532 1.00 78.81 125 ASP A CA 1
ATOM 987 C C . ASP A 1 125 ? 9.610 11.479 10.266 1.00 78.81 125 ASP A C 1
ATOM 989 O O . ASP A 1 125 ? 8.522 11.852 9.821 1.00 78.81 125 ASP A O 1
ATOM 993 N N . VAL A 1 126 ? 10.764 11.840 9.696 1.00 82.94 126 VAL A N 1
ATOM 994 C CA . VAL A 1 126 ? 10.890 12.701 8.519 1.00 82.94 126 VAL A CA 1
ATOM 995 C C . VAL A 1 126 ? 12.144 12.309 7.751 1.00 82.94 126 VAL A C 1
ATOM 997 O O . VAL A 1 126 ? 13.211 12.138 8.336 1.00 82.94 126 VAL A O 1
ATOM 1000 N N . PHE A 1 127 ? 12.013 12.228 6.432 1.00 82.69 127 PHE A N 1
ATOM 1001 C CA . PHE A 1 127 ? 13.140 12.131 5.518 1.00 82.69 127 PHE A CA 1
ATOM 1002 C C . PHE A 1 127 ? 13.925 13.443 5.474 1.00 82.69 127 PHE A C 1
ATOM 1004 O O . PHE A 1 127 ? 13.370 14.485 5.116 1.00 82.69 127 PHE A O 1
ATOM 1011 N N . ILE A 1 128 ? 15.208 13.394 5.827 1.00 82.12 128 ILE A N 1
ATOM 1012 C CA . ILE A 1 128 ? 16.110 14.549 5.767 1.00 82.12 128 ILE A CA 1
ATOM 1013 C C . ILE A 1 128 ? 17.009 14.427 4.542 1.00 82.12 128 ILE A C 1
ATOM 1015 O O . ILE A 1 128 ? 17.171 15.391 3.794 1.00 82.12 128 ILE A O 1
ATOM 1019 N N . GLU A 1 129 ? 17.571 13.241 4.325 1.00 87.50 129 GLU A N 1
ATOM 1020 C CA . GLU A 1 129 ? 18.501 12.972 3.235 1.00 87.50 129 GLU A CA 1
ATOM 1021 C C . GLU A 1 129 ? 18.144 11.679 2.492 1.00 87.50 129 GLU A C 1
ATOM 1023 O O . GLU A 1 129 ? 17.594 10.758 3.094 1.00 87.50 129 GLU A O 1
ATOM 1028 N N . PRO A 1 130 ? 18.487 11.550 1.196 1.00 87.88 130 PRO A N 1
ATOM 1029 C CA . PRO A 1 130 ? 18.165 10.350 0.417 1.00 87.88 130 PRO A CA 1
ATOM 1030 C C . PRO A 1 130 ? 18.680 9.041 1.032 1.00 87.88 130 PRO A C 1
ATOM 1032 O O . PRO A 1 130 ? 18.115 7.972 0.810 1.00 87.88 130 PRO A O 1
ATOM 1035 N N . MET A 1 131 ? 19.743 9.123 1.832 1.00 87.69 131 MET A N 1
ATOM 1036 C CA . MET A 1 131 ? 20.359 7.977 2.499 1.00 87.69 131 MET A CA 1
ATOM 1037 C C . MET A 1 131 ? 19.515 7.417 3.645 1.00 87.69 131 MET A C 1
ATOM 1039 O O . MET A 1 131 ? 19.688 6.252 4.005 1.00 87.69 131 MET A O 1
ATOM 1043 N N . ASP A 1 132 ? 18.554 8.184 4.166 1.00 87.94 132 ASP A N 1
ATOM 1044 C CA . ASP A 1 132 ? 17.603 7.709 5.175 1.00 87.94 132 ASP A CA 1
ATOM 1045 C C . ASP A 1 132 ? 16.791 6.500 4.675 1.00 87.94 132 ASP A C 1
ATOM 1047 O O . ASP A 1 132 ? 16.376 5.666 5.478 1.00 87.94 132 ASP A O 1
ATOM 1051 N N . ILE A 1 133 ? 16.627 6.336 3.353 1.00 88.00 133 ILE A N 1
ATOM 1052 C CA . ILE A 1 133 ? 15.953 5.175 2.745 1.00 88.00 133 ILE A CA 1
ATOM 1053 C C . ILE A 1 133 ? 16.644 3.858 3.128 1.00 88.00 133 ILE A C 1
ATOM 1055 O O . ILE A 1 133 ? 15.987 2.830 3.272 1.00 88.00 133 ILE A O 1
ATOM 1059 N N . LEU A 1 134 ? 17.961 3.859 3.347 1.00 86.88 134 LEU A N 1
ATOM 1060 C CA . LEU A 1 134 ? 18.691 2.639 3.706 1.00 86.88 134 LEU A CA 1
ATOM 1061 C C . LEU A 1 134 ? 18.297 2.096 5.079 1.00 86.88 134 LEU A C 1
ATOM 1063 O O . LEU A 1 134 ? 18.444 0.899 5.320 1.00 86.88 134 LEU A O 1
ATOM 1067 N N . ARG A 1 135 ? 17.751 2.949 5.952 1.00 82.69 135 ARG A N 1
ATOM 1068 C CA . ARG A 1 135 ? 17.286 2.571 7.291 1.00 82.69 135 ARG A CA 1
ATOM 1069 C C . ARG A 1 135 ? 15.992 1.747 7.266 1.00 82.69 135 ARG A C 1
ATOM 1071 O O . ARG A 1 135 ? 15.598 1.234 8.304 1.00 82.69 135 ARG A O 1
ATOM 1078 N N . TYR A 1 136 ? 15.340 1.605 6.111 1.00 79.94 136 TYR A N 1
ATOM 1079 C CA . TYR A 1 136 ? 14.091 0.857 5.954 1.00 79.94 136 TYR A CA 1
ATOM 1080 C C . TYR A 1 136 ? 14.310 -0.656 5.967 1.00 79.94 136 TYR A C 1
ATOM 1082 O O . TYR A 1 136 ? 14.422 -1.248 4.902 1.00 79.94 136 TYR A O 1
ATOM 1090 N N . ASP A 1 137 ? 14.357 -1.324 7.110 1.00 83.31 137 ASP A N 1
ATOM 1091 C CA . ASP A 1 137 ? 14.474 -2.794 7.168 1.00 83.31 137 ASP A CA 1
ATOM 1092 C C . ASP A 1 137 ? 13.168 -3.477 7.602 1.00 83.31 137 ASP A C 1
ATOM 1094 O O . ASP A 1 137 ? 12.759 -4.505 7.056 1.00 83.31 137 ASP A O 1
ATOM 1098 N N . THR A 1 138 ? 12.494 -2.872 8.573 1.00 90.25 138 THR A N 1
ATOM 1099 C CA . THR A 1 138 ? 11.329 -3.408 9.255 1.00 90.25 138 THR A CA 1
ATOM 1100 C C . THR A 1 138 ? 10.300 -2.306 9.448 1.00 90.25 138 THR A C 1
ATOM 1102 O O . THR A 1 138 ? 10.556 -1.295 10.095 1.00 90.25 138 THR A O 1
ATOM 1105 N N . VAL A 1 139 ? 9.090 -2.545 8.953 1.00 91.62 139 VAL A N 1
ATOM 1106 C CA . VAL A 1 139 ? 7.924 -1.698 9.199 1.00 91.62 139 VAL A CA 1
ATOM 1107 C C . VAL A 1 139 ? 7.116 -2.288 10.346 1.00 91.62 139 VAL A C 1
ATOM 1109 O O . VAL A 1 139 ? 6.718 -3.455 10.314 1.00 91.62 139 VAL A O 1
ATOM 1112 N N . THR A 1 140 ? 6.859 -1.482 11.370 1.00 94.62 140 THR A N 1
ATOM 1113 C CA . THR A 1 140 ? 5.942 -1.824 12.455 1.00 94.62 140 THR A CA 1
ATOM 1114 C C . THR A 1 140 ? 4.555 -1.299 12.113 1.00 94.62 140 THR A C 1
ATOM 1116 O O . THR A 1 140 ? 4.283 -0.106 12.186 1.00 94.62 140 THR A O 1
ATOM 1119 N N . ILE A 1 141 ? 3.655 -2.208 11.761 1.00 96.06 141 ILE A N 1
ATOM 1120 C CA . ILE A 1 141 ? 2.266 -1.893 11.451 1.00 96.06 141 ILE A CA 1
ATOM 1121 C C . ILE A 1 141 ? 1.488 -1.811 12.762 1.00 96.06 141 ILE A C 1
ATOM 1123 O O . ILE A 1 141 ? 1.292 -2.828 13.434 1.00 96.06 141 ILE A O 1
ATOM 1127 N N . LYS A 1 142 ? 1.053 -0.607 13.126 1.00 96.00 142 LYS A N 1
ATOM 1128 C CA . LYS A 1 142 ? 0.242 -0.335 14.317 1.00 96.00 142 LYS A CA 1
ATOM 1129 C C . LYS A 1 142 ? -1.209 -0.097 13.918 1.00 96.00 142 LYS A C 1
ATOM 1131 O O . LYS A 1 142 ? -1.508 0.302 12.792 1.00 96.00 142 LYS A O 1
ATOM 1136 N N . PHE A 1 143 ? -2.115 -0.363 14.851 1.00 95.69 143 PHE A N 1
ATOM 1137 C CA . PHE A 1 143 ? -3.549 -0.267 14.620 1.00 95.69 143 PHE A CA 1
ATOM 1138 C C . PHE A 1 143 ? -4.201 0.606 15.669 1.00 95.69 143 PHE A C 1
ATOM 1140 O O . PHE A 1 143 ? -3.944 0.473 16.862 1.00 95.69 143 PHE A O 1
ATOM 1147 N N . ASP A 1 144 ? -5.102 1.446 15.192 1.00 94.50 144 ASP A N 1
ATOM 1148 C CA . ASP A 1 144 ? -5.746 2.476 15.972 1.00 94.50 144 ASP A CA 1
ATOM 1149 C C . ASP A 1 144 ? -7.246 2.449 15.699 1.00 94.50 144 ASP A C 1
ATOM 1151 O O . ASP A 1 144 ? -7.708 2.773 14.605 1.00 94.50 144 ASP A O 1
ATOM 1155 N N . LEU A 1 145 ? -8.032 2.076 16.701 1.00 93.56 145 LEU A N 1
ATOM 1156 C CA . LEU A 1 145 ? -9.489 2.073 16.595 1.00 93.56 145 LEU A CA 1
ATOM 1157 C C . LEU A 1 145 ? -10.018 3.508 16.680 1.00 93.56 145 LEU A C 1
ATOM 1159 O O . LEU A 1 145 ? -9.566 4.303 17.511 1.00 93.56 145 LEU A O 1
ATOM 1163 N N . ILE A 1 146 ? -10.994 3.860 15.839 1.00 90.56 146 ILE A N 1
ATOM 1164 C CA . ILE A 1 146 ? -11.679 5.152 15.988 1.00 90.56 146 ILE A CA 1
ATOM 1165 C C . ILE A 1 146 ? -12.423 5.209 17.329 1.00 90.56 146 ILE A C 1
ATOM 1167 O O . ILE A 1 146 ? -12.894 4.194 17.843 1.00 90.56 146 ILE A O 1
ATOM 1171 N N . ASN A 1 147 ? -12.543 6.414 17.891 1.00 85.50 147 ASN A N 1
ATOM 1172 C CA . ASN A 1 147 ? -13.180 6.672 19.190 1.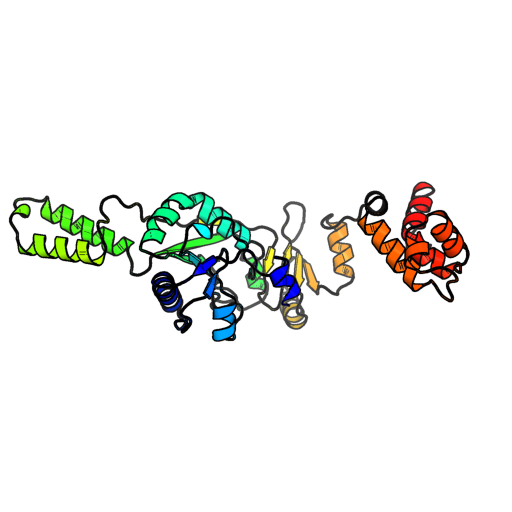00 85.50 147 ASN A CA 1
ATOM 1173 C C . ASN A 1 147 ? -12.564 5.916 20.385 1.00 85.50 147 ASN A C 1
ATOM 1175 O O . ASN A 1 147 ? -13.219 5.821 21.424 1.00 85.50 147 ASN A O 1
ATOM 1179 N N . ASN A 1 148 ? -11.340 5.390 20.243 1.00 85.81 148 ASN A N 1
ATOM 1180 C CA . ASN A 1 148 ? -10.630 4.612 21.263 1.00 85.81 148 ASN A CA 1
ATOM 1181 C C . ASN A 1 148 ? -11.497 3.477 21.832 1.00 85.81 148 ASN A C 1
ATOM 1183 O O . ASN A 1 148 ? -11.691 3.346 23.043 1.00 85.81 148 ASN A O 1
ATOM 1187 N N . LEU A 1 149 ? -12.105 2.688 20.939 1.00 87.00 149 LEU A N 1
ATOM 1188 C CA . LEU A 1 149 ? -13.048 1.632 21.315 1.00 87.00 149 LEU A CA 1
ATOM 1189 C C . LEU A 1 149 ? -12.437 0.608 22.293 1.00 87.00 149 LEU A C 1
ATOM 1191 O O . LEU A 1 149 ? -13.140 0.070 23.143 1.00 87.00 149 LEU A O 1
ATOM 1195 N N . ASP A 1 150 ? -11.131 0.374 22.202 1.00 87.88 150 ASP A N 1
ATOM 1196 C CA . ASP A 1 150 ? -10.346 -0.450 23.119 1.00 87.88 150 ASP A CA 1
ATOM 1197 C C . ASP A 1 150 ? -10.248 0.152 24.532 1.00 87.88 150 ASP A C 1
ATOM 1199 O O . ASP A 1 150 ? -10.406 -0.561 25.524 1.00 87.88 150 ASP A O 1
ATOM 1203 N N . GLU A 1 151 ? -10.058 1.468 24.655 1.00 89.56 151 GLU A N 1
ATOM 1204 C CA . GLU A 1 151 ? -10.120 2.164 25.946 1.00 89.56 151 GLU A CA 1
ATOM 1205 C C . GLU A 1 151 ? -11.532 2.083 26.535 1.00 89.56 151 GLU A C 1
ATOM 1207 O O . GLU A 1 151 ? -11.703 1.781 27.717 1.00 89.56 151 GLU A O 1
ATOM 1212 N N . LYS A 1 152 ? -12.563 2.252 25.697 1.00 91.06 152 LYS A N 1
ATOM 1213 C CA . LYS A 1 152 ? -13.970 2.133 26.117 1.00 91.06 152 LYS A CA 1
ATOM 1214 C C . LYS A 1 152 ? -14.352 0.724 26.540 1.00 91.06 152 LYS A C 1
ATOM 1216 O O . LYS A 1 152 ? -15.144 0.566 27.469 1.00 91.06 152 LYS A O 1
ATOM 1221 N N . GLN A 1 153 ? -13.751 -0.295 25.938 1.00 91.75 153 GLN A N 1
ATOM 1222 C CA . GLN A 1 153 ? -13.885 -1.665 26.409 1.00 91.75 153 GLN A CA 1
ATOM 1223 C C . GLN A 1 153 ? -13.276 -1.839 27.805 1.00 91.75 153 GLN A C 1
ATOM 1225 O O . GLN A 1 153 ? -13.927 -2.418 28.673 1.00 91.75 153 GLN A O 1
ATOM 1230 N N . LYS A 1 154 ? -12.068 -1.312 28.053 1.00 91.88 154 LYS A N 1
ATOM 1231 C CA . LYS A 1 154 ? -11.428 -1.372 29.381 1.00 91.88 154 LYS A CA 1
ATOM 1232 C C . LYS A 1 154 ? -12.275 -0.676 30.447 1.00 91.88 154 LYS A C 1
ATOM 1234 O O . LYS A 1 154 ? -12.498 -1.255 31.506 1.00 91.88 154 LYS A O 1
ATOM 1239 N N . GLU A 1 155 ? -12.802 0.513 30.150 1.00 93.06 155 GLU A N 1
ATOM 1240 C CA . GLU A 1 155 ? -13.731 1.235 31.034 1.00 93.06 155 GLU A CA 1
ATOM 1241 C C . GLU A 1 155 ? -14.987 0.394 31.332 1.00 93.06 155 GLU A C 1
ATOM 1243 O O . GLU A 1 155 ? -15.397 0.265 32.485 1.00 93.06 155 GLU A O 1
ATOM 1248 N N . GLN A 1 156 ? -15.585 -0.233 30.311 1.00 93.44 156 GLN A N 1
ATOM 1249 C CA . GLN A 1 156 ? -16.771 -1.075 30.487 1.00 93.44 156 GLN A CA 1
ATOM 1250 C C . GLN A 1 156 ? -16.476 -2.319 31.343 1.00 93.44 156 GLN A C 1
ATOM 1252 O O . GLN A 1 156 ? -17.284 -2.670 32.201 1.00 93.44 156 GLN A O 1
ATOM 1257 N N . LEU A 1 157 ? -15.318 -2.960 31.162 1.00 93.50 157 LEU A N 1
ATOM 1258 C CA . LEU A 1 157 ? -14.891 -4.099 31.981 1.00 93.50 157 LEU A CA 1
ATOM 1259 C C . LEU A 1 157 ? -14.661 -3.698 33.444 1.00 93.50 157 LEU A C 1
ATOM 1261 O O . LEU A 1 157 ? -15.117 -4.408 34.334 1.00 93.50 157 LEU A O 1
ATOM 1265 N N . GLN A 1 158 ? -14.063 -2.532 33.700 1.00 94.88 158 GLN A N 1
ATOM 1266 C CA . GLN A 1 158 ? -13.898 -2.002 35.059 1.00 94.88 158 GLN A CA 1
ATOM 1267 C C . GLN A 1 158 ? -15.242 -1.731 35.747 1.00 94.88 158 GLN A C 1
ATOM 1269 O O . GLN A 1 158 ? -15.406 -2.041 36.928 1.00 94.88 158 GLN A O 1
ATOM 1274 N N . LEU A 1 159 ? -16.229 -1.193 35.020 1.00 94.44 159 LEU A N 1
ATOM 1275 C CA . LEU A 1 159 ? -17.585 -1.013 35.552 1.00 94.44 159 LEU A CA 1
ATOM 1276 C C . LEU A 1 159 ? -18.235 -2.356 35.910 1.00 94.44 159 LEU A C 1
ATOM 1278 O O . LEU A 1 159 ? -18.920 -2.455 36.926 1.00 94.44 159 LEU A O 1
ATOM 1282 N N . ILE A 1 160 ? -17.999 -3.398 35.110 1.00 93.19 160 ILE A N 1
ATOM 1283 C CA . ILE A 1 160 ? -18.512 -4.751 35.367 1.00 93.19 160 ILE A CA 1
ATOM 1284 C C . ILE A 1 160 ? -17.816 -5.389 36.569 1.00 93.19 160 ILE A C 1
ATOM 1286 O O . ILE A 1 160 ? -18.478 -6.000 37.405 1.00 93.19 160 ILE A O 1
ATOM 1290 N N . GLU A 1 161 ? -16.498 -5.247 36.686 1.00 94.56 161 GLU A N 1
ATOM 1291 C CA . GLU A 1 161 ? -15.745 -5.704 37.857 1.00 94.56 161 GLU A CA 1
ATOM 1292 C C . GLU A 1 161 ? -16.241 -5.018 39.129 1.00 94.56 161 GLU A C 1
ATOM 1294 O O . GLU A 1 161 ? -16.539 -5.693 40.116 1.00 94.56 161 GLU A O 1
ATOM 1299 N N . LYS A 1 162 ? -16.422 -3.692 39.088 1.00 93.94 162 LYS A N 1
ATOM 1300 C CA . LYS A 1 162 ? -17.021 -2.927 40.186 1.00 93.94 162 LYS A CA 1
ATOM 1301 C C . LYS A 1 162 ? -18.423 -3.437 40.517 1.00 93.94 162 LYS A C 1
ATOM 1303 O O . LYS A 1 162 ? -18.711 -3.643 41.689 1.00 93.94 162 LYS A O 1
ATOM 1308 N N . PHE A 1 163 ? -19.264 -3.685 39.514 1.00 93.56 163 PHE A N 1
ATOM 1309 C CA . PHE A 1 163 ? -20.625 -4.201 39.689 1.00 93.56 163 PHE A CA 1
ATOM 1310 C C . PHE A 1 163 ? -20.654 -5.583 40.352 1.00 93.56 163 PHE A C 1
ATOM 1312 O O . PHE A 1 163 ? -21.472 -5.825 41.236 1.00 93.56 163 PHE A O 1
ATOM 1319 N N . ASN A 1 164 ? -19.730 -6.464 39.967 1.00 93.25 164 ASN A N 1
ATOM 1320 C CA . ASN A 1 164 ? -19.599 -7.810 40.526 1.00 93.25 164 ASN A CA 1
ATOM 1321 C C . ASN A 1 164 ? -18.914 -7.838 41.906 1.00 93.25 164 ASN A C 1
ATOM 1323 O O . ASN A 1 164 ? -18.822 -8.906 42.511 1.00 93.25 164 ASN A O 1
ATOM 1327 N N . SER A 1 165 ? -18.410 -6.700 42.390 1.00 94.50 165 SER A N 1
ATOM 1328 C CA . SER A 1 165 ? -17.713 -6.601 43.673 1.00 94.50 165 SER A CA 1
ATOM 1329 C C . SER A 1 165 ? -18.686 -6.223 44.793 1.00 94.50 165 SER A C 1
ATOM 1331 O O . SER A 1 165 ? -19.500 -5.309 44.649 1.00 94.50 165 SER A O 1
ATOM 1333 N N . ASP A 1 166 ? -18.567 -6.901 45.934 1.00 92.50 166 ASP A N 1
ATOM 1334 C CA . ASP A 1 166 ? -19.357 -6.658 47.147 1.00 92.50 166 ASP A CA 1
ATOM 1335 C C . ASP A 1 166 ? -20.881 -6.631 46.896 1.00 92.50 166 ASP A C 1
ATOM 1337 O O . ASP A 1 166 ? -21.448 -7.552 46.310 1.00 92.50 166 ASP A O 1
ATOM 1341 N N . ASN A 1 167 ? -21.556 -5.574 47.360 1.00 92.12 167 ASN A N 1
ATOM 1342 C CA . ASN A 1 167 ? -22.982 -5.332 47.159 1.00 92.12 167 ASN A CA 1
ATOM 1343 C C . ASN A 1 167 ? -23.232 -4.246 46.097 1.00 92.12 167 ASN A C 1
ATOM 1345 O O . ASN A 1 167 ? -24.292 -3.632 46.092 1.00 92.12 167 ASN A O 1
ATOM 1349 N N . ASN A 1 168 ? -22.287 -3.970 45.194 1.00 92.31 168 ASN A N 1
ATOM 1350 C CA . ASN A 1 168 ? -22.463 -2.905 44.196 1.00 92.31 168 ASN A CA 1
ATOM 1351 C C . ASN A 1 168 ? -23.564 -3.218 43.166 1.00 92.31 168 ASN A C 1
ATOM 1353 O O . ASN A 1 168 ? -24.022 -2.321 42.467 1.00 92.31 168 ASN A O 1
ATOM 1357 N N . PHE A 1 169 ? -24.049 -4.460 43.104 1.00 89.69 169 PHE A N 1
ATOM 1358 C CA . PHE A 1 169 ? -25.172 -4.864 42.253 1.00 89.69 169 PHE A CA 1
ATOM 1359 C C . PHE A 1 169 ? -26.523 -4.216 42.620 1.00 89.69 169 PHE A C 1
ATOM 1361 O O . PHE A 1 169 ? -27.486 -4.368 41.872 1.00 89.69 169 PHE A O 1
ATOM 1368 N N . ILE A 1 170 ? -26.639 -3.557 43.782 1.00 93.44 170 ILE A N 1
ATOM 1369 C CA . ILE A 1 170 ? -27.828 -2.760 44.144 1.00 93.44 170 ILE A CA 1
ATOM 1370 C C . ILE A 1 170 ? -27.648 -1.261 43.865 1.00 93.44 170 ILE A C 1
ATOM 1372 O O . ILE A 1 170 ? -28.583 -0.493 44.082 1.00 93.44 170 ILE A O 1
ATOM 1376 N N . ASP A 1 171 ? -26.471 -0.830 43.403 1.00 94.44 171 ASP A N 1
ATOM 1377 C CA . ASP A 1 171 ? -26.185 0.573 43.106 1.00 94.44 171 ASP A CA 1
ATOM 1378 C C . ASP A 1 171 ? -26.833 0.993 41.773 1.00 94.44 171 ASP A C 1
ATOM 1380 O O . ASP A 1 171 ? -26.340 0.704 40.679 1.00 94.44 171 ASP A O 1
ATOM 1384 N N . GLU A 1 172 ? -27.953 1.716 41.864 1.00 94.19 172 GLU A N 1
ATOM 1385 C CA . GLU A 1 172 ? -28.671 2.240 40.698 1.00 94.19 172 GLU A CA 1
ATOM 1386 C C . GLU A 1 172 ? -27.841 3.237 39.872 1.00 94.19 172 GLU A C 1
ATOM 1388 O O . GLU A 1 172 ? -28.050 3.341 38.659 1.00 94.19 172 GLU A O 1
ATOM 1393 N N . GLN A 1 173 ? -26.877 3.939 40.480 1.00 95.06 173 GLN A N 1
ATOM 1394 C CA . GLN A 1 173 ? -25.982 4.829 39.743 1.00 95.06 173 GLN A CA 1
ATOM 1395 C C . GLN A 1 173 ? -25.056 4.013 38.834 1.00 95.06 173 GLN A C 1
ATOM 1397 O O . GLN A 1 173 ? -24.915 4.331 37.651 1.00 95.06 173 GLN A O 1
ATOM 1402 N N . LEU A 1 174 ? -24.493 2.919 39.354 1.00 93.88 174 LEU A N 1
ATOM 1403 C CA . LEU A 1 174 ? -23.646 2.011 38.581 1.00 93.88 174 LEU A CA 1
ATOM 1404 C C . LEU A 1 174 ? -24.423 1.321 37.449 1.00 93.88 174 LEU A C 1
ATOM 1406 O O . LEU A 1 174 ? -23.898 1.160 36.345 1.00 93.88 174 LEU A O 1
ATOM 1410 N N . HIS A 1 175 ? -25.694 0.969 37.677 1.00 93.12 175 HIS A N 1
ATOM 1411 C CA . HIS A 1 175 ? -26.578 0.487 36.608 1.00 93.12 175 HIS A CA 1
ATOM 1412 C C . HIS A 1 175 ? -26.739 1.525 35.494 1.00 93.12 175 HIS A C 1
ATOM 1414 O O . HIS A 1 175 ? -26.686 1.176 34.313 1.00 93.12 175 HIS A O 1
ATOM 1420 N N . GLY A 1 176 ? -26.922 2.796 35.866 1.00 95.06 176 GLY A N 1
ATOM 1421 C CA . GLY A 1 176 ? -27.003 3.910 34.926 1.00 95.06 176 GLY A CA 1
ATOM 1422 C C . GLY A 1 176 ? -25.736 4.048 34.081 1.00 95.06 176 GLY A C 1
ATOM 1423 O O . GLY A 1 176 ? -25.825 4.111 32.857 1.00 95.06 176 GLY A O 1
ATOM 1424 N N . GLU A 1 177 ? -24.560 4.017 34.713 1.00 94.44 177 GLU A N 1
ATOM 1425 C CA . GLU A 1 177 ? -23.259 4.088 34.029 1.00 94.44 177 GLU A CA 1
ATOM 1426 C C . GLU A 1 177 ? -23.067 2.932 33.028 1.00 94.44 177 GLU A C 1
ATOM 1428 O O . GLU A 1 177 ? -22.678 3.157 31.877 1.00 94.44 177 GLU A O 1
ATOM 1433 N N . LEU A 1 178 ? -23.414 1.699 33.421 1.00 93.31 178 LEU A N 1
ATOM 1434 C CA . LEU A 1 178 ? -23.369 0.523 32.544 1.00 93.31 178 LEU A CA 1
ATOM 1435 C C . LEU A 1 178 ? -24.341 0.637 31.361 1.00 93.31 178 LEU A C 1
ATOM 1437 O O . LEU A 1 178 ? -23.966 0.341 30.223 1.00 93.31 178 LEU A O 1
ATOM 1441 N N . LEU A 1 179 ? -25.579 1.080 31.605 1.00 94.19 179 LEU A N 1
ATOM 1442 C CA . LEU A 1 179 ? -26.596 1.247 30.563 1.00 94.19 179 LEU A CA 1
ATOM 1443 C C . LEU A 1 179 ? -26.204 2.324 29.549 1.00 94.19 179 LEU A C 1
ATOM 1445 O O . LEU A 1 179 ? -26.370 2.115 28.347 1.00 94.19 179 LEU A O 1
ATOM 1449 N N . GLU A 1 180 ? -25.676 3.459 30.004 1.00 94.69 180 GLU A N 1
ATOM 1450 C CA . GLU A 1 180 ? -25.226 4.531 29.114 1.00 94.69 180 GLU A CA 1
ATOM 1451 C C . GLU A 1 180 ? -24.009 4.103 28.283 1.00 94.69 180 GLU A C 1
ATOM 1453 O O . GLU A 1 180 ? -23.975 4.346 27.073 1.00 94.69 180 GLU A O 1
ATOM 1458 N N . SER A 1 181 ? -23.059 3.376 28.886 1.00 92.62 181 SER A N 1
ATOM 1459 C CA . SER A 1 181 ? -21.938 2.765 28.158 1.00 92.62 181 SER A CA 1
ATOM 1460 C C . SER A 1 181 ? -22.432 1.812 27.061 1.00 92.62 181 SER A C 1
ATOM 1462 O O . SER A 1 181 ? -22.055 1.957 25.894 1.00 92.62 181 SER A O 1
ATOM 1464 N N . ALA A 1 182 ? -23.348 0.898 27.398 1.00 90.75 182 ALA A N 1
ATOM 1465 C CA . ALA A 1 182 ? -23.885 -0.085 26.459 1.00 90.75 182 ALA A CA 1
ATOM 1466 C C . ALA A 1 182 ? -24.714 0.546 25.327 1.00 90.75 182 ALA A C 1
ATOM 1468 O O . ALA A 1 182 ? -24.622 0.109 24.181 1.00 90.75 182 ALA A O 1
ATOM 1469 N N . LYS A 1 183 ? -25.500 1.596 25.602 1.00 91.88 183 LYS A N 1
ATOM 1470 C CA . LYS A 1 183 ? -26.252 2.319 24.558 1.00 91.88 183 LYS A CA 1
ATOM 1471 C C . LYS A 1 183 ? -25.332 3.039 23.578 1.00 91.88 183 LYS A C 1
ATOM 1473 O O . LYS A 1 183 ? -25.656 3.122 22.395 1.00 91.88 183 LYS A O 1
ATOM 1478 N N . LYS A 1 184 ? -24.222 3.595 24.070 1.00 90.25 184 LYS A N 1
ATOM 1479 C CA . LYS A 1 184 ? -23.318 4.418 23.263 1.00 90.25 184 LYS A CA 1
ATOM 1480 C C . LYS A 1 184 ? -22.336 3.588 22.439 1.00 90.25 184 LYS A C 1
ATOM 1482 O O . LYS A 1 184 ? -22.118 3.914 21.275 1.00 90.25 184 LYS A O 1
ATOM 1487 N N . TYR A 1 185 ? -21.755 2.543 23.026 1.00 87.62 185 TYR A N 1
ATOM 1488 C CA . TYR A 1 185 ? -20.673 1.764 22.407 1.00 87.62 185 TYR A CA 1
ATOM 1489 C C . TYR A 1 185 ? -21.044 0.303 22.120 1.00 87.62 185 TYR A C 1
ATOM 1491 O O . TYR A 1 185 ? -20.252 -0.422 21.525 1.00 87.62 185 TYR A O 1
ATOM 1499 N N . GLY A 1 186 ? -22.241 -0.135 22.513 1.00 88.44 186 GLY A N 1
ATOM 1500 C CA . GLY A 1 186 ? -22.643 -1.535 22.441 1.00 88.44 186 GLY A CA 1
ATOM 1501 C C . GLY A 1 186 ? -22.078 -2.380 23.585 1.00 88.44 186 GLY A C 1
ATOM 1502 O O . GLY A 1 186 ? -21.465 -1.886 24.535 1.00 88.44 186 GLY A O 1
ATOM 1503 N N . ASP A 1 187 ? -22.312 -3.687 23.493 1.00 89.69 187 ASP A N 1
ATOM 1504 C CA . ASP A 1 187 ? -21.745 -4.675 24.410 1.00 89.69 187 ASP A CA 1
ATOM 1505 C C . ASP A 1 187 ? -20.346 -5.085 23.932 1.00 89.69 187 ASP A C 1
ATOM 1507 O O . ASP A 1 187 ? -20.196 -5.749 22.902 1.00 89.69 187 ASP A O 1
ATOM 1511 N N . LEU A 1 188 ? -19.318 -4.677 24.676 1.00 91.06 188 LEU A N 1
ATOM 1512 C CA . LEU A 1 188 ? -17.916 -4.916 24.342 1.00 91.06 188 LEU A CA 1
ATOM 1513 C C . LEU A 1 188 ? -17.316 -6.088 25.127 1.00 91.06 188 LEU A C 1
ATOM 1515 O O . LEU A 1 188 ? -16.164 -6.440 24.892 1.00 91.06 188 LEU A O 1
ATOM 1519 N N . ARG A 1 189 ? -18.068 -6.734 26.028 1.00 87.88 189 ARG A N 1
ATOM 1520 C CA . ARG A 1 189 ? -17.532 -7.717 26.992 1.00 87.88 189 ARG A CA 1
ATOM 1521 C C . ARG A 1 189 ? -16.776 -8.876 26.354 1.00 87.88 189 ARG A C 1
ATOM 1523 O O . ARG A 1 189 ? -15.747 -9.294 26.864 1.00 87.88 189 ARG A O 1
ATOM 1530 N N . ASN A 1 190 ? -17.298 -9.385 25.242 1.00 87.88 190 ASN A N 1
ATOM 1531 C CA . ASN A 1 190 ? -16.779 -10.578 24.570 1.00 87.88 190 ASN A CA 1
ATOM 1532 C C . ASN A 1 190 ? -16.096 -10.260 23.233 1.00 87.88 190 ASN A C 1
ATOM 1534 O O . ASN A 1 190 ? -15.869 -11.166 22.432 1.00 87.88 190 ASN A O 1
ATOM 1538 N N . ARG A 1 191 ? -15.830 -8.981 22.949 1.00 88.50 191 ARG A N 1
ATOM 1539 C CA . ARG A 1 191 ? -15.202 -8.575 21.689 1.00 88.50 191 ARG A CA 1
ATOM 1540 C C . ARG A 1 191 ? -13.687 -8.648 21.802 1.00 88.50 191 ARG A C 1
ATOM 1542 O O . ARG A 1 191 ? -13.109 -8.162 22.765 1.00 88.50 191 ARG A O 1
ATOM 1549 N N . ASP A 1 192 ? -13.036 -9.212 20.796 1.00 88.69 192 ASP A N 1
ATOM 1550 C CA . ASP A 1 192 ? -11.579 -9.184 20.690 1.00 88.69 192 ASP A CA 1
ATOM 1551 C C . ASP A 1 192 ? -11.161 -7.985 19.834 1.00 88.69 192 ASP A C 1
ATOM 1553 O O . ASP A 1 192 ? -11.146 -8.049 18.603 1.00 88.69 192 ASP A O 1
ATOM 1557 N N . LEU A 1 193 ? -10.879 -6.867 20.506 1.00 89.88 193 LEU A N 1
ATOM 1558 C CA . LEU A 1 193 ? -10.460 -5.612 19.876 1.00 89.88 193 LEU A CA 1
ATOM 1559 C C . LEU A 1 193 ? -8.931 -5.462 19.814 1.00 89.88 193 LEU A C 1
ATOM 1561 O O . LEU A 1 193 ? -8.434 -4.462 19.298 1.00 89.88 193 LEU A O 1
ATOM 1565 N N . LEU A 1 194 ? -8.174 -6.433 20.337 1.00 89.62 194 LEU A N 1
ATOM 1566 C CA . LEU A 1 194 ? -6.722 -6.336 20.433 1.00 89.62 194 LEU A CA 1
ATOM 1567 C C . LEU A 1 194 ? -6.074 -6.668 19.085 1.00 89.62 194 LEU A C 1
ATOM 1569 O O . LEU A 1 194 ? -5.979 -7.831 18.690 1.00 89.62 194 LEU A O 1
ATOM 1573 N N . LEU A 1 195 ? -5.588 -5.641 18.397 1.00 93.25 195 LEU A N 1
ATOM 1574 C CA . LEU A 1 195 ? -4.792 -5.775 17.182 1.00 93.25 195 LEU A CA 1
ATOM 1575 C C . LEU A 1 195 ? -3.314 -5.595 17.532 1.00 93.25 195 LEU A C 1
ATOM 1577 O O . LEU A 1 195 ? -2.828 -4.475 17.673 1.00 93.25 195 LEU A O 1
ATOM 1581 N N . GLU A 1 196 ? -2.602 -6.707 17.707 1.00 94.50 196 GLU A N 1
ATOM 1582 C CA . GLU A 1 196 ? -1.167 -6.668 18.000 1.00 94.50 196 GLU A CA 1
ATOM 1583 C C . GLU A 1 196 ? -0.380 -6.067 16.823 1.00 94.50 196 GLU A C 1
ATOM 1585 O O . GLU A 1 196 ? -0.696 -6.383 15.666 1.00 94.50 196 GLU A O 1
ATOM 1590 N N . PRO A 1 197 ? 0.646 -5.234 17.088 1.00 96.62 197 PRO A N 1
ATOM 1591 C CA . PRO A 1 197 ? 1.489 -4.694 16.033 1.00 96.62 197 PRO A CA 1
ATOM 1592 C C . PRO A 1 197 ? 2.150 -5.801 15.211 1.00 96.62 197 PRO A C 1
ATOM 1594 O O . PRO A 1 197 ? 2.678 -6.768 15.762 1.00 96.62 197 PRO A O 1
ATOM 1597 N N . ILE A 1 198 ? 2.156 -5.645 13.889 1.00 96.56 198 ILE A N 1
ATOM 1598 C CA . ILE A 1 198 ? 2.802 -6.593 12.975 1.00 96.56 198 ILE A CA 1
ATOM 1599 C C . ILE A 1 198 ? 4.163 -6.029 12.587 1.00 96.56 198 ILE A C 1
ATOM 1601 O O . ILE A 1 198 ? 4.255 -4.884 12.157 1.00 96.56 198 ILE A O 1
ATOM 1605 N N . LYS A 1 199 ? 5.219 -6.834 12.700 1.00 95.31 199 LYS A N 1
ATOM 1606 C CA . LYS A 1 199 ? 6.528 -6.496 12.133 1.00 95.31 199 LYS A CA 1
ATOM 1607 C C . LYS A 1 199 ? 6.632 -7.087 10.735 1.00 95.31 199 LYS A C 1
ATOM 1609 O O . LYS A 1 199 ? 6.541 -8.302 10.579 1.00 95.31 199 LYS A O 1
ATOM 1614 N N . PHE A 1 200 ? 6.812 -6.232 9.740 1.00 93.69 200 PHE A N 1
ATOM 1615 C CA . PHE A 1 200 ? 6.972 -6.612 8.344 1.00 93.69 200 PHE A CA 1
ATOM 1616 C C . PHE A 1 200 ? 8.393 -6.272 7.896 1.00 93.69 200 PHE A C 1
ATOM 1618 O O . PHE A 1 200 ? 8.765 -5.104 7.890 1.00 93.69 200 PHE A O 1
ATOM 1625 N N . SER A 1 201 ? 9.188 -7.281 7.547 1.00 92.00 201 SER A N 1
ATOM 1626 C CA . SER A 1 201 ? 10.539 -7.071 7.020 1.00 92.00 201 SER A CA 1
ATOM 1627 C C . SER A 1 201 ? 10.499 -6.925 5.500 1.00 92.00 201 SER A C 1
ATOM 1629 O O . SER A 1 201 ? 9.687 -7.569 4.833 1.00 92.00 201 SER A O 1
ATOM 1631 N N . THR A 1 202 ? 11.339 -6.042 4.968 1.00 88.06 202 THR A N 1
ATOM 1632 C CA . THR A 1 202 ? 11.384 -5.692 3.547 1.00 88.06 202 THR A CA 1
ATOM 1633 C C . THR A 1 202 ? 12.818 -5.760 3.031 1.00 88.06 202 THR A C 1
ATOM 1635 O O . THR A 1 202 ? 13.718 -5.165 3.620 1.00 88.06 202 THR A O 1
ATOM 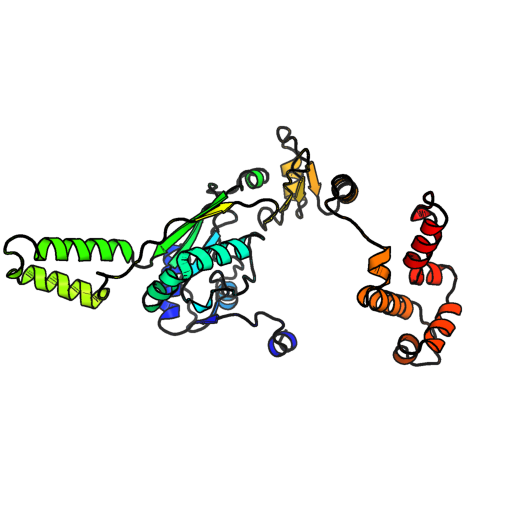1638 N N . ASP A 1 203 ? 12.998 -6.400 1.877 1.00 87.06 203 ASP A N 1
ATOM 1639 C CA . ASP A 1 203 ? 14.295 -6.534 1.211 1.00 87.06 203 ASP A CA 1
ATOM 1640 C C . ASP A 1 203 ? 14.499 -5.416 0.178 1.00 87.06 203 ASP A C 1
ATOM 1642 O O . ASP A 1 203 ? 14.636 -4.245 0.532 1.00 87.06 203 ASP A O 1
ATOM 1646 N N . SER A 1 204 ? 14.512 -5.783 -1.106 1.00 91.62 204 SER A N 1
ATOM 1647 C CA . SER A 1 204 ? 14.537 -4.867 -2.238 1.00 91.62 204 SER A CA 1
ATOM 1648 C C . SER A 1 204 ? 13.166 -4.239 -2.465 1.00 91.62 204 SER A C 1
ATOM 1650 O O . SER A 1 204 ? 12.151 -4.939 -2.538 1.00 91.62 204 SER A O 1
ATOM 1652 N N . PHE A 1 205 ? 13.120 -2.923 -2.654 1.00 92.94 205 PHE A N 1
ATOM 1653 C CA . PHE A 1 205 ? 11.873 -2.209 -2.900 1.00 92.94 205 PHE A CA 1
ATOM 1654 C C . PHE A 1 205 ? 12.071 -0.940 -3.725 1.00 92.94 205 PHE A C 1
ATOM 1656 O O . PHE A 1 205 ? 13.178 -0.437 -3.892 1.00 92.94 205 PHE A O 1
ATOM 1663 N N . TYR A 1 206 ? 10.962 -0.406 -4.230 1.00 94.19 206 TYR A N 1
ATOM 1664 C CA . TYR A 1 206 ? 10.896 0.944 -4.778 1.00 94.19 206 TYR A CA 1
ATOM 1665 C C . TYR A 1 206 ? 10.052 1.832 -3.871 1.00 94.19 206 TYR A C 1
ATOM 1667 O O . TYR A 1 206 ? 9.004 1.394 -3.385 1.00 94.19 206 TYR A O 1
ATOM 1675 N N . THR A 1 207 ? 10.497 3.072 -3.677 1.00 92.12 207 THR A N 1
ATOM 1676 C CA . THR A 1 207 ? 9.767 4.131 -2.976 1.00 92.12 207 THR A CA 1
ATOM 1677 C C . THR A 1 207 ? 9.597 5.353 -3.867 1.00 92.12 207 THR A C 1
ATOM 1679 O O . THR A 1 207 ? 10.474 5.682 -4.662 1.00 92.12 207 THR A O 1
ATOM 1682 N N . LYS A 1 208 ? 8.468 6.049 -3.714 1.00 91.75 208 LYS A N 1
ATOM 1683 C CA . LYS A 1 208 ? 8.228 7.355 -4.346 1.00 91.75 208 LYS A CA 1
ATOM 1684 C C . LYS A 1 208 ? 8.936 8.513 -3.641 1.00 91.75 208 LYS A C 1
ATOM 1686 O O . LYS A 1 208 ? 8.893 9.627 -4.164 1.00 91.75 208 LYS A O 1
ATOM 1691 N N . ALA A 1 209 ? 9.531 8.277 -2.469 1.00 90.19 209 ALA A N 1
ATOM 1692 C CA . ALA A 1 209 ? 10.326 9.284 -1.777 1.00 90.19 209 ALA A CA 1
ATOM 1693 C C . ALA A 1 209 ? 11.444 9.810 -2.688 1.00 90.19 209 ALA A C 1
ATOM 1695 O O . ALA A 1 209 ? 11.927 9.087 -3.564 1.00 90.19 209 ALA A O 1
ATOM 1696 N N . PHE A 1 210 ? 11.834 11.071 -2.500 1.00 91.69 210 PHE A N 1
ATOM 1697 C CA . PHE A 1 210 ? 12.908 11.712 -3.268 1.00 91.69 210 PHE A CA 1
ATOM 1698 C C . PHE A 1 210 ? 12.736 11.592 -4.795 1.00 91.69 210 PHE A C 1
ATOM 1700 O O . PHE A 1 210 ? 13.697 11.419 -5.541 1.00 91.69 210 PHE A O 1
ATOM 1707 N N . GLY A 1 211 ? 11.493 11.652 -5.279 1.00 90.69 211 GLY A N 1
ATOM 1708 C CA . GLY A 1 211 ? 11.189 11.581 -6.710 1.00 90.69 211 GLY A CA 1
ATOM 1709 C C . GLY A 1 211 ? 11.313 10.190 -7.342 1.00 90.69 211 GLY A C 1
ATOM 1710 O O . GLY A 1 211 ? 11.145 10.088 -8.554 1.00 90.69 211 GLY A O 1
ATOM 1711 N N . GLY A 1 212 ? 11.543 9.138 -6.549 1.00 94.00 212 GLY A N 1
ATOM 1712 C CA . GLY A 1 212 ? 11.620 7.754 -7.015 1.00 94.00 212 GLY A CA 1
ATOM 1713 C C . GLY A 1 212 ? 12.996 7.138 -6.782 1.00 94.00 212 GLY A C 1
ATOM 1714 O O . GLY A 1 212 ? 13.983 7.547 -7.398 1.00 94.00 212 GLY A O 1
ATOM 1715 N N . VAL A 1 213 ? 13.060 6.123 -5.919 1.00 95.38 213 VAL A N 1
ATOM 1716 C CA . VAL A 1 213 ? 14.298 5.398 -5.604 1.00 95.38 213 VAL A CA 1
ATOM 1717 C C . VAL A 1 213 ? 14.035 3.899 -5.559 1.00 95.38 213 VAL A C 1
ATOM 1719 O O . VAL A 1 213 ? 13.121 3.440 -4.873 1.00 95.38 213 VAL A O 1
ATOM 1722 N N . TYR A 1 214 ? 14.858 3.129 -6.268 1.00 94.81 214 TYR A N 1
ATOM 1723 C CA . TYR A 1 214 ? 14.948 1.679 -6.120 1.00 94.81 214 TYR A CA 1
ATOM 1724 C C . TYR A 1 214 ? 16.098 1.359 -5.175 1.00 94.81 214 TYR A C 1
ATOM 1726 O O . TYR A 1 214 ? 17.228 1.787 -5.405 1.00 94.81 214 TYR A O 1
ATOM 1734 N N . LEU A 1 215 ? 15.813 0.580 -4.141 1.00 93.38 215 LEU A N 1
ATOM 1735 C CA . LEU A 1 215 ? 16.810 -0.024 -3.278 1.00 93.38 215 LEU A CA 1
ATOM 1736 C C . LEU A 1 215 ? 16.843 -1.519 -3.571 1.00 93.38 215 LEU A C 1
ATOM 1738 O O . LEU A 1 215 ? 15.851 -2.219 -3.369 1.00 93.38 215 LEU A O 1
ATOM 1742 N N . LEU A 1 216 ? 17.979 -1.991 -4.070 1.00 91.69 216 LEU A N 1
ATOM 1743 C CA . LEU A 1 216 ? 18.231 -3.400 -4.320 1.00 91.69 216 LEU A CA 1
ATOM 1744 C C . LEU A 1 216 ? 19.170 -3.927 -3.238 1.00 91.69 216 LEU A C 1
ATOM 1746 O O . LEU A 1 216 ? 20.337 -3.540 -3.170 1.00 91.69 216 LEU A O 1
ATOM 1750 N N . ARG A 1 217 ? 18.621 -4.810 -2.408 1.00 87.25 217 ARG A N 1
ATOM 1751 C CA . ARG A 1 217 ? 19.311 -5.581 -1.375 1.00 87.25 217 ARG A CA 1
ATOM 1752 C C . ARG A 1 217 ? 19.324 -7.042 -1.781 1.00 87.25 217 ARG A C 1
ATOM 1754 O O . ARG A 1 217 ? 18.309 -7.558 -2.255 1.00 87.25 217 ARG A O 1
ATOM 1761 N N . GLY A 1 218 ? 20.435 -7.721 -1.559 1.00 71.25 218 GLY A N 1
ATOM 1762 C CA . GLY A 1 218 ? 20.515 -9.156 -1.782 1.00 71.25 218 GLY A CA 1
ATOM 1763 C C . GLY A 1 218 ? 21.634 -9.772 -0.974 1.00 71.25 218 GLY A C 1
ATOM 1764 O O . GLY A 1 218 ? 22.683 -9.160 -0.795 1.00 71.25 218 GLY A O 1
ATOM 1765 N N . GLU A 1 219 ? 21.398 -10.996 -0.511 1.00 61.22 219 GLU A N 1
ATOM 1766 C CA . GLU A 1 219 ? 22.403 -11.811 0.178 1.00 61.22 219 GLU A CA 1
ATOM 1767 C C . GLU A 1 219 ? 23.579 -12.174 -0.751 1.00 61.22 219 GLU A C 1
ATOM 1769 O O . GLU A 1 219 ? 24.689 -12.411 -0.279 1.00 61.22 219 GLU A O 1
ATOM 1774 N N . ASP A 1 220 ? 23.348 -12.149 -2.069 1.00 55.72 220 ASP A N 1
ATOM 1775 C CA . ASP A 1 220 ? 24.323 -12.487 -3.111 1.00 55.72 220 ASP A CA 1
ATOM 1776 C C . ASP A 1 220 ? 25.161 -11.282 -3.596 1.00 55.72 220 ASP A C 1
ATOM 1778 O O . ASP A 1 220 ? 26.100 -11.454 -4.379 1.00 55.72 220 ASP A O 1
ATOM 1782 N N . PHE A 1 221 ? 24.856 -10.053 -3.152 1.00 64.75 221 PHE A N 1
ATOM 1783 C CA . PHE A 1 221 ? 25.595 -8.848 -3.547 1.00 64.75 221 PHE A CA 1
ATOM 1784 C C . PHE A 1 221 ? 26.538 -8.399 -2.433 1.00 64.75 221 PHE A C 1
ATOM 1786 O O . PHE A 1 221 ? 26.185 -8.379 -1.260 1.00 64.75 221 PHE A O 1
ATOM 1793 N N . ILE A 1 222 ? 27.744 -7.961 -2.804 1.00 67.19 222 ILE A N 1
ATOM 1794 C CA . ILE A 1 222 ? 28.713 -7.418 -1.838 1.00 67.19 222 ILE A CA 1
ATOM 1795 C C . ILE A 1 222 ? 28.197 -6.103 -1.229 1.00 67.19 222 ILE A C 1
ATOM 1797 O O . ILE A 1 222 ? 28.563 -5.750 -0.108 1.00 67.19 222 ILE A O 1
ATOM 1801 N N . SER A 1 223 ? 27.376 -5.350 -1.968 1.00 82.19 223 SER A N 1
ATOM 1802 C CA . SER A 1 223 ? 26.882 -4.045 -1.532 1.00 82.19 223 SER A CA 1
ATOM 1803 C C . SER A 1 223 ? 25.528 -3.715 -2.153 1.00 82.19 223 SER A C 1
ATOM 1805 O O . SER A 1 223 ? 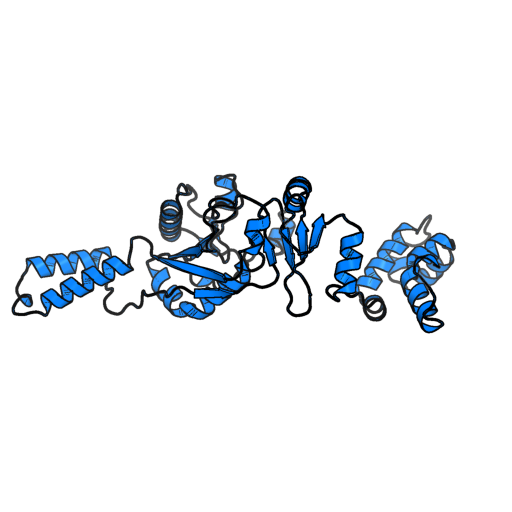25.277 -4.049 -3.313 1.00 82.19 223 SER A O 1
ATOM 1807 N N . ASP A 1 224 ? 24.702 -3.007 -1.385 1.00 88.94 224 ASP A N 1
ATOM 1808 C CA . ASP A 1 224 ? 23.412 -2.472 -1.820 1.00 88.94 224 ASP A CA 1
ATOM 1809 C C . ASP A 1 224 ? 23.556 -1.591 -3.071 1.00 88.94 224 ASP A C 1
ATOM 1811 O O . ASP A 1 224 ? 24.562 -0.894 -3.261 1.00 88.94 224 ASP A O 1
ATOM 1815 N N . ILE A 1 225 ? 22.528 -1.609 -3.921 1.00 91.75 225 ILE A N 1
ATOM 1816 C CA . ILE A 1 225 ? 22.447 -0.757 -5.110 1.00 91.75 225 ILE A CA 1
ATOM 1817 C C . ILE A 1 225 ? 21.243 0.174 -4.969 1.00 91.75 225 ILE A C 1
ATOM 1819 O O . ILE A 1 225 ? 20.094 -0.268 -4.953 1.00 91.75 225 ILE A O 1
ATOM 1823 N N . LEU A 1 226 ? 21.517 1.474 -4.919 1.00 94.00 226 LEU A N 1
ATOM 1824 C CA . LEU A 1 226 ? 20.529 2.541 -4.994 1.00 94.00 226 LEU A CA 1
ATOM 1825 C C . LEU A 1 226 ? 20.432 3.059 -6.429 1.00 94.00 226 LEU A C 1
ATOM 1827 O O . LEU A 1 226 ? 21.436 3.439 -7.037 1.00 94.00 226 LEU A O 1
ATOM 1831 N N . VAL A 1 227 ? 19.215 3.114 -6.962 1.00 95.69 227 VAL A N 1
ATOM 1832 C CA . VAL A 1 227 ? 18.931 3.686 -8.281 1.00 95.69 227 VAL A CA 1
ATOM 1833 C C . VAL A 1 227 ? 17.929 4.818 -8.135 1.00 95.69 227 VAL A C 1
ATOM 1835 O O . VAL A 1 227 ? 16.788 4.597 -7.739 1.00 95.69 227 VAL A O 1
ATOM 1838 N N . PHE A 1 228 ? 18.351 6.025 -8.488 1.00 96.88 228 PHE A N 1
ATOM 1839 C CA . PHE A 1 228 ? 17.552 7.241 -8.403 1.00 96.88 228 PHE A CA 1
ATOM 1840 C C . PHE A 1 228 ? 16.907 7.567 -9.755 1.00 96.88 228 PHE A C 1
ATOM 1842 O O . PHE A 1 228 ? 17.580 7.557 -10.791 1.00 96.88 228 PHE A O 1
ATOM 1849 N N . GLU A 1 229 ? 15.610 7.880 -9.744 1.00 96.75 229 GLU A N 1
ATOM 1850 C CA . GLU A 1 229 ? 14.890 8.417 -10.908 1.00 96.75 229 GLU A CA 1
ATOM 1851 C C . GLU A 1 229 ? 15.088 9.933 -11.046 1.00 96.75 229 GLU A C 1
ATOM 1853 O O . GLU A 1 229 ? 15.126 10.448 -12.163 1.00 96.75 229 GLU A O 1
ATOM 1858 N N . ASP A 1 230 ? 15.246 10.644 -9.925 1.00 95.88 230 ASP A N 1
ATOM 1859 C CA . ASP A 1 230 ? 15.467 12.090 -9.900 1.00 95.88 230 ASP A CA 1
ATOM 1860 C C . ASP A 1 230 ? 16.964 12.446 -9.861 1.00 95.88 230 ASP A C 1
ATOM 1862 O O . ASP A 1 230 ? 17.714 12.042 -8.969 1.00 95.88 230 ASP A O 1
ATOM 1866 N N . ASP A 1 231 ? 17.401 13.248 -10.832 1.00 94.56 231 ASP A N 1
ATOM 1867 C CA . ASP A 1 231 ? 18.797 13.676 -10.980 1.00 94.56 231 ASP A CA 1
ATOM 1868 C C . ASP A 1 231 ? 19.267 14.615 -9.851 1.00 94.56 231 ASP A C 1
ATOM 1870 O O . ASP A 1 231 ? 20.449 14.623 -9.498 1.00 94.56 231 ASP A O 1
ATOM 1874 N N . THR A 1 232 ? 18.362 15.391 -9.248 1.00 95.25 232 THR A N 1
ATOM 1875 C CA . THR A 1 232 ? 18.696 16.307 -8.146 1.00 95.25 232 THR A CA 1
ATOM 1876 C C . THR A 1 232 ? 19.062 15.511 -6.904 1.00 95.25 232 THR A C 1
ATOM 1878 O O . THR A 1 232 ? 20.115 15.741 -6.307 1.00 95.25 232 THR A O 1
ATOM 1881 N N . TRP A 1 233 ? 18.220 14.542 -6.547 1.00 94.25 233 TRP A N 1
ATOM 1882 C CA . TRP A 1 233 ? 18.443 13.694 -5.380 1.00 94.25 233 TRP A CA 1
ATOM 1883 C C . TRP A 1 233 ? 19.602 12.727 -5.573 1.00 94.25 233 TRP A C 1
ATOM 1885 O O . TRP A 1 233 ? 20.378 12.534 -4.640 1.00 94.25 233 TRP A O 1
ATOM 1895 N N . TYR A 1 234 ? 19.806 12.222 -6.792 1.00 94.75 234 TYR A N 1
ATOM 1896 C CA . TYR A 1 234 ? 21.016 11.480 -7.139 1.00 94.75 234 TYR A CA 1
ATOM 1897 C C . TYR A 1 234 ? 22.289 12.290 -6.847 1.00 94.75 234 TYR A C 1
ATOM 1899 O O . TYR A 1 234 ? 23.193 11.814 -6.159 1.00 94.75 234 TYR A O 1
ATOM 1907 N N . LYS A 1 235 ? 22.353 13.538 -7.331 1.00 93.31 235 LYS A N 1
ATOM 1908 C CA . LYS A 1 235 ? 23.504 14.431 -7.117 1.00 93.31 235 LYS A CA 1
ATOM 1909 C C . LYS A 1 235 ? 23.734 14.776 -5.651 1.00 93.31 235 LYS A C 1
ATOM 1911 O O . LYS A 1 235 ? 24.870 15.070 -5.283 1.00 93.31 235 LYS A O 1
ATOM 1916 N N . GLU A 1 236 ? 22.684 14.784 -4.839 1.00 93.12 236 GLU A N 1
ATOM 1917 C CA . GLU A 1 236 ? 22.808 14.963 -3.395 1.00 93.12 236 GLU A CA 1
ATOM 1918 C C . GLU A 1 236 ? 23.348 13.696 -2.726 1.00 93.12 236 GLU A C 1
ATOM 1920 O O . GLU A 1 236 ? 24.314 13.773 -1.970 1.00 93.12 236 GLU A O 1
ATOM 1925 N N . ALA A 1 237 ? 22.803 12.528 -3.073 1.00 91.56 237 ALA A N 1
ATOM 1926 C CA . ALA A 1 237 ? 23.198 11.241 -2.506 1.00 91.56 237 ALA A CA 1
ATOM 1927 C C . ALA A 1 237 ? 24.687 10.928 -2.734 1.00 91.56 237 ALA A C 1
ATOM 1929 O O . ALA A 1 237 ? 25.390 10.554 -1.798 1.00 91.56 237 ALA A O 1
ATOM 1930 N N . ILE A 1 238 ? 25.216 11.173 -3.940 1.00 91.88 238 ILE A N 1
ATOM 1931 C CA . ILE A 1 238 ? 26.631 10.893 -4.266 1.00 91.88 238 ILE A CA 1
ATOM 1932 C C . ILE A 1 238 ? 27.642 11.783 -3.531 1.00 91.88 238 ILE A C 1
ATOM 1934 O O . ILE A 1 238 ? 28.842 11.514 -3.582 1.00 91.88 238 ILE A O 1
ATOM 1938 N N . LYS A 1 239 ? 27.198 12.853 -2.856 1.00 90.75 239 LYS A N 1
ATOM 1939 C CA . LYS A 1 239 ? 28.078 13.643 -1.979 1.00 90.75 239 LYS A CA 1
ATOM 1940 C C . LYS A 1 239 ? 28.411 12.893 -0.693 1.00 90.75 239 LYS A C 1
ATOM 1942 O O . LYS A 1 239 ? 29.373 13.257 -0.019 1.00 90.75 239 LYS A O 1
ATOM 1947 N N . ASN A 1 240 ? 27.628 11.874 -0.343 1.00 86.12 240 ASN A N 1
ATOM 1948 C CA . ASN A 1 240 ? 27.897 11.037 0.807 1.00 86.12 240 ASN A CA 1
ATOM 1949 C C . ASN A 1 240 ? 29.122 10.151 0.528 1.00 86.12 240 ASN A C 1
ATOM 1951 O O . ASN A 1 240 ? 29.072 9.226 -0.276 1.00 86.12 240 ASN A O 1
ATOM 1955 N N . THR A 1 241 ? 30.232 10.445 1.205 1.00 82.12 241 THR A N 1
ATOM 1956 C CA . THR A 1 241 ? 31.492 9.693 1.080 1.00 82.12 241 THR A CA 1
ATOM 1957 C C . THR A 1 241 ? 31.617 8.544 2.081 1.00 82.12 241 THR A C 1
ATOM 1959 O O . THR A 1 241 ? 32.651 7.886 2.111 1.00 82.12 241 THR A O 1
ATOM 1962 N N . ILE A 1 242 ? 30.630 8.369 2.965 1.00 85.6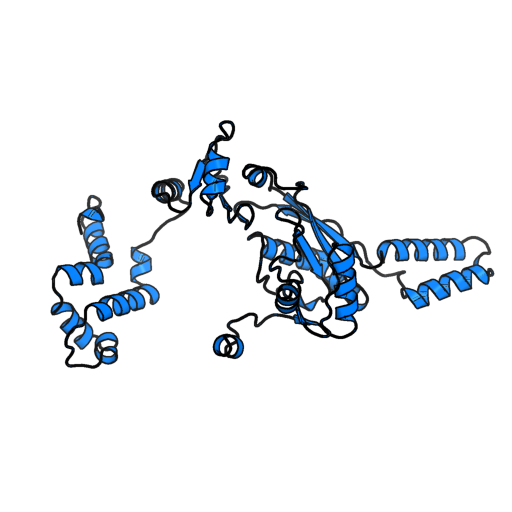2 242 ILE A N 1
ATOM 1963 C CA . ILE A 1 242 ? 30.639 7.355 4.030 1.00 85.62 242 ILE A CA 1
ATOM 1964 C C . ILE A 1 242 ? 29.998 6.058 3.532 1.00 85.62 242 ILE A C 1
ATOM 1966 O O . ILE A 1 242 ? 30.406 4.975 3.936 1.00 85.62 242 ILE A O 1
ATOM 1970 N N . TYR A 1 243 ? 28.990 6.162 2.668 1.00 84.62 243 TYR A N 1
ATOM 1971 C CA . TYR A 1 243 ? 28.294 5.005 2.129 1.00 84.62 243 TYR A CA 1
ATOM 1972 C C . TYR A 1 243 ? 29.157 4.231 1.127 1.00 84.62 243 TYR A C 1
ATOM 1974 O O . TYR A 1 243 ? 29.662 4.792 0.158 1.00 84.62 243 TYR A O 1
ATOM 1982 N N . GLU A 1 244 ? 29.290 2.925 1.358 1.00 83.06 244 GLU A N 1
ATOM 1983 C CA . GLU A 1 244 ? 30.132 2.024 0.558 1.00 83.06 244 GLU A CA 1
ATOM 1984 C C . GLU A 1 244 ? 29.359 1.294 -0.558 1.00 83.06 244 GLU A C 1
ATOM 1986 O O . GLU A 1 244 ? 29.953 0.545 -1.333 1.00 83.06 244 GLU A O 1
ATOM 1991 N N . GLY A 1 245 ? 28.040 1.497 -0.654 1.00 86.81 245 GLY A N 1
ATOM 1992 C CA . GLY A 1 245 ? 27.209 0.887 -1.691 1.00 86.81 245 GLY A CA 1
ATOM 1993 C C . GLY A 1 245 ? 27.236 1.625 -3.027 1.00 86.81 245 GLY A C 1
ATOM 1994 O O . GLY A 1 245 ? 27.831 2.693 -3.187 1.00 86.81 245 GLY A O 1
ATOM 1995 N N . TYR A 1 246 ? 26.572 1.039 -4.021 1.00 90.50 246 TYR A N 1
ATOM 1996 C CA . TYR A 1 246 ? 26.520 1.603 -5.363 1.00 90.50 246 TYR A CA 1
ATOM 1997 C C . TYR A 1 246 ? 25.340 2.555 -5.510 1.00 90.50 246 TYR A C 1
ATOM 1999 O O . TYR A 1 246 ? 24.218 2.233 -5.131 1.00 90.50 246 TYR A O 1
ATOM 2007 N N . MET A 1 247 ? 25.582 3.713 -6.118 1.00 93.25 247 MET A N 1
ATOM 2008 C CA . MET A 1 247 ? 24.554 4.711 -6.397 1.00 93.25 247 MET A CA 1
ATOM 2009 C C . MET A 1 247 ? 24.559 5.050 -7.882 1.00 93.25 247 MET A C 1
ATOM 2011 O O . MET A 1 247 ? 25.576 5.497 -8.417 1.00 93.25 247 MET A O 1
ATOM 2015 N N . PHE A 1 248 ? 23.411 4.888 -8.532 1.00 95.00 248 PHE A N 1
ATOM 2016 C CA . PHE A 1 248 ? 23.229 5.199 -9.944 1.00 95.00 248 PHE A CA 1
ATOM 2017 C C . PHE A 1 248 ? 22.030 6.111 -10.163 1.00 95.00 248 PHE A C 1
ATOM 2019 O O . PHE A 1 248 ? 21.032 6.043 -9.448 1.00 95.00 248 PHE A O 1
ATOM 2026 N N . HIS A 1 249 ? 22.097 6.913 -11.217 1.00 96.62 249 HIS A N 1
ATOM 2027 C CA . HIS A 1 249 ? 20.898 7.476 -11.827 1.00 96.62 249 HIS A CA 1
ATOM 2028 C C . HIS A 1 249 ? 20.349 6.487 -12.866 1.00 96.62 249 HIS A C 1
ATOM 2030 O O . HIS A 1 249 ? 21.125 5.854 -13.581 1.00 96.62 249 HIS A O 1
ATOM 2036 N N . ILE A 1 250 ? 19.024 6.381 -13.013 1.00 95.31 250 ILE A N 1
ATOM 2037 C CA . ILE A 1 250 ? 18.370 5.387 -13.892 1.00 95.31 250 ILE A CA 1
ATOM 2038 C C . ILE A 1 250 ? 18.820 5.455 -15.363 1.00 95.31 250 ILE A C 1
ATOM 2040 O O . ILE A 1 250 ? 18.746 4.469 -16.092 1.00 95.31 250 ILE A O 1
ATOM 2044 N N . SER A 1 251 ? 19.299 6.617 -15.815 1.00 94.19 251 SER A N 1
ATOM 2045 C CA . SER A 1 251 ? 19.776 6.813 -17.194 1.00 94.19 251 SER A CA 1
ATOM 2046 C C . SER A 1 251 ? 21.268 6.518 -17.398 1.00 94.19 251 SER A C 1
ATOM 2048 O O . SER A 1 251 ? 21.756 6.684 -18.515 1.00 94.19 251 SER A O 1
ATOM 2050 N N . GLN A 1 252 ? 22.011 6.137 -16.355 1.00 93.88 252 GLN A N 1
ATOM 2051 C CA . GLN A 1 252 ? 23.438 5.828 -16.477 1.00 93.88 252 GLN A CA 1
ATOM 2052 C C . GLN A 1 252 ? 23.648 4.471 -17.163 1.00 93.88 252 GLN A C 1
ATOM 2054 O O . GLN A 1 252 ? 23.105 3.469 -16.694 1.00 93.88 252 GLN A O 1
ATOM 2059 N N . PRO A 1 253 ? 24.434 4.400 -18.254 1.00 90.31 253 PRO A N 1
ATOM 2060 C CA . PRO A 1 253 ? 24.712 3.138 -18.940 1.00 90.31 253 PRO A CA 1
ATOM 2061 C C . PRO A 1 253 ? 25.348 2.076 -18.032 1.00 90.31 253 PRO A C 1
ATOM 2063 O O . PRO A 1 253 ? 25.015 0.895 -18.142 1.00 90.31 253 PRO A O 1
ATOM 2066 N N . GLU A 1 254 ? 26.206 2.504 -17.102 1.00 92.25 254 GLU A N 1
ATOM 2067 C CA . GLU A 1 254 ? 26.953 1.648 -16.176 1.00 92.25 254 GLU A CA 1
ATOM 2068 C C . GLU A 1 254 ? 26.033 0.854 -15.236 1.00 92.25 254 GLU A C 1
ATOM 2070 O O . GLU A 1 254 ? 26.404 -0.230 -14.779 1.00 92.25 254 GLU A O 1
ATOM 2075 N N . LEU A 1 255 ? 24.812 1.347 -14.988 1.00 92.81 255 LEU A N 1
ATOM 2076 C CA . LEU A 1 255 ? 23.803 0.638 -14.202 1.00 92.81 255 LEU A CA 1
ATOM 2077 C C . LEU A 1 255 ? 23.528 -0.744 -14.801 1.00 92.81 255 LEU A C 1
ATOM 2079 O O . LEU A 1 255 ? 23.519 -1.743 -14.089 1.00 92.81 255 LEU A O 1
ATOM 2083 N N . MET A 1 256 ? 23.344 -0.821 -16.120 1.00 90.19 256 MET A N 1
ATOM 2084 C CA . MET A 1 256 ? 23.015 -2.080 -16.789 1.00 90.19 256 MET A CA 1
ATOM 2085 C C . MET A 1 256 ? 24.165 -3.082 -16.719 1.00 90.19 256 MET A C 1
ATOM 2087 O O . MET A 1 256 ? 23.919 -4.281 -16.589 1.00 90.19 256 MET A O 1
ATOM 2091 N N . ASP A 1 257 ? 25.409 -2.606 -16.790 1.00 88.94 257 ASP A N 1
ATOM 2092 C CA . ASP A 1 257 ? 26.589 -3.452 -16.610 1.00 88.94 257 ASP A CA 1
ATOM 2093 C C . ASP A 1 257 ? 26.651 -4.006 -15.189 1.00 88.94 257 ASP A C 1
ATOM 2095 O O . ASP A 1 257 ? 26.891 -5.200 -15.008 1.00 88.94 257 ASP A O 1
ATOM 2099 N N . LYS A 1 258 ? 26.356 -3.171 -14.186 1.00 89.06 258 LYS A N 1
ATOM 2100 C CA . LYS A 1 258 ? 26.358 -3.588 -12.784 1.00 89.06 258 LYS A CA 1
ATOM 2101 C C . LYS A 1 258 ? 25.246 -4.586 -12.473 1.00 89.06 258 LYS A C 1
ATOM 2103 O O . LYS A 1 258 ? 25.519 -5.603 -11.843 1.00 89.06 258 LYS A O 1
ATOM 2108 N N . LEU A 1 259 ? 24.025 -4.332 -12.947 1.00 89.31 259 LEU A N 1
ATOM 2109 C CA . LEU A 1 259 ? 22.892 -5.241 -12.760 1.00 89.31 259 LEU A CA 1
ATOM 2110 C C . LEU A 1 259 ? 23.150 -6.604 -13.420 1.00 89.31 259 LEU A C 1
ATOM 2112 O O . LEU A 1 259 ? 22.816 -7.629 -12.833 1.00 89.31 259 LEU A O 1
ATOM 2116 N N . ARG A 1 260 ? 23.784 -6.632 -14.603 1.00 86.19 260 ARG A N 1
ATOM 2117 C CA . ARG A 1 260 ? 24.215 -7.882 -15.254 1.00 86.19 260 ARG A CA 1
ATOM 2118 C C . ARG A 1 260 ? 25.319 -8.588 -14.480 1.00 86.19 260 ARG A C 1
ATOM 2120 O O . ARG A 1 260 ? 25.263 -9.795 -14.329 1.00 86.19 260 ARG A O 1
ATOM 2127 N N . SER A 1 261 ? 26.325 -7.857 -13.995 1.00 85.50 261 SER A N 1
ATOM 2128 C CA . SER A 1 261 ? 27.457 -8.473 -13.290 1.00 85.50 261 SER A CA 1
ATOM 2129 C C . SER A 1 261 ? 27.074 -9.072 -11.934 1.00 85.50 261 SER A C 1
ATOM 2131 O O . SER A 1 261 ? 27.886 -9.775 -11.346 1.00 85.50 261 SER A O 1
ATOM 2133 N N . HIS A 1 262 ? 25.905 -8.703 -11.406 1.00 84.00 262 HIS A N 1
ATOM 2134 C CA . HIS A 1 262 ? 25.327 -9.237 -10.172 1.00 84.00 262 HIS A CA 1
ATOM 2135 C C . HIS A 1 262 ? 24.187 -10.220 -10.469 1.00 84.00 262 HIS A C 1
ATOM 2137 O O . HIS A 1 262 ? 23.448 -10.560 -9.560 1.00 84.00 262 HIS A O 1
ATOM 2143 N N . ASP A 1 263 ? 23.984 -10.627 -11.728 1.00 82.12 263 ASP A N 1
ATOM 2144 C CA . ASP A 1 263 ? 22.904 -11.535 -12.139 1.00 82.12 263 ASP A CA 1
ATOM 2145 C C . ASP A 1 263 ? 21.487 -11.074 -11.713 1.00 82.12 263 ASP A C 1
ATOM 2147 O O . ASP A 1 263 ? 20.555 -11.868 -11.608 1.00 82.12 263 ASP A O 1
ATOM 2151 N N . ILE A 1 264 ? 21.285 -9.763 -11.507 1.00 83.81 264 ILE A N 1
ATOM 2152 C CA . ILE A 1 264 ? 19.975 -9.170 -11.171 1.00 83.81 264 ILE A CA 1
ATOM 2153 C C . ILE A 1 264 ? 19.071 -9.141 -12.405 1.00 83.81 264 ILE A C 1
ATOM 2155 O O . ILE A 1 264 ? 17.849 -9.276 -12.313 1.00 83.81 264 ILE A O 1
ATOM 2159 N N . ILE A 1 265 ? 19.677 -8.926 -13.573 1.00 84.88 265 ILE A N 1
ATOM 2160 C CA . ILE A 1 265 ? 18.990 -8.952 -14.860 1.00 84.88 265 ILE A CA 1
ATOM 2161 C C . ILE A 1 265 ? 19.657 -9.963 -15.780 1.00 84.88 265 ILE A C 1
ATOM 2163 O O . ILE A 1 265 ? 20.869 -9.951 -15.978 1.00 84.88 265 ILE A O 1
ATOM 2167 N N . GLU A 1 266 ? 18.832 -10.775 -16.425 1.00 80.56 266 GLU A N 1
ATOM 2168 C CA . GLU A 1 266 ? 19.260 -11.698 -17.464 1.00 80.56 266 GLU A CA 1
ATOM 2169 C C . GLU A 1 266 ? 18.314 -11.592 -18.663 1.00 80.56 266 GLU A C 1
ATOM 2171 O O . GLU A 1 266 ? 17.111 -11.353 -18.524 1.00 80.56 266 GLU A O 1
ATOM 2176 N N . ALA A 1 267 ? 18.861 -11.744 -19.869 1.00 77.75 267 ALA A N 1
ATOM 2177 C CA . ALA A 1 267 ? 18.087 -11.767 -21.100 1.00 77.75 267 ALA A CA 1
ATOM 2178 C C . ALA A 1 267 ? 18.268 -13.115 -21.805 1.00 77.75 267 ALA A C 1
ATOM 2180 O O . ALA A 1 267 ? 19.226 -13.323 -22.550 1.00 77.75 267 ALA A O 1
ATOM 2181 N N . HIS A 1 268 ? 17.305 -14.021 -21.631 1.00 83.31 268 HIS A N 1
ATOM 2182 C CA . HIS A 1 268 ? 17.271 -15.289 -22.361 1.00 83.31 268 HIS A CA 1
ATOM 2183 C C . HIS A 1 268 ? 16.715 -15.091 -23.775 1.00 83.31 268 HIS A C 1
ATOM 2185 O O . HIS A 1 268 ? 15.553 -15.379 -24.075 1.00 83.31 268 HIS A O 1
ATOM 2191 N N . LEU A 1 269 ? 17.564 -14.581 -24.665 1.00 84.50 269 LEU A N 1
ATOM 2192 C CA . LEU A 1 269 ? 17.191 -14.231 -26.037 1.00 84.50 269 LEU A CA 1
ATOM 2193 C C . LEU A 1 269 ? 16.638 -15.425 -26.836 1.00 84.50 269 LEU A C 1
ATOM 2195 O O . LEU A 1 269 ? 15.712 -15.254 -27.628 1.00 84.50 269 LEU A O 1
ATOM 2199 N N . SER A 1 270 ? 17.159 -16.632 -26.595 1.00 84.19 270 SER A N 1
ATOM 2200 C CA . SER A 1 270 ? 16.695 -17.872 -27.233 1.00 84.19 270 SER A CA 1
ATOM 2201 C C . SER A 1 270 ? 15.242 -18.206 -26.887 1.00 84.19 270 SER A C 1
ATOM 2203 O O . SER A 1 270 ? 14.479 -18.617 -27.760 1.00 84.19 270 SER A O 1
ATOM 2205 N N . VAL A 1 271 ? 14.831 -17.971 -25.638 1.00 86.38 271 VAL A N 1
ATOM 2206 C CA . VAL A 1 271 ? 13.444 -18.151 -25.194 1.00 86.38 271 VAL A CA 1
ATOM 2207 C C . VAL A 1 271 ? 12.562 -17.047 -25.771 1.00 86.38 271 VAL A C 1
ATOM 2209 O O . VAL A 1 271 ? 11.491 -17.339 -26.305 1.00 86.38 271 VAL A O 1
ATOM 2212 N N . GLU A 1 272 ? 13.015 -15.790 -25.736 1.00 86.31 272 GLU A N 1
ATOM 2213 C CA . GLU A 1 272 ? 12.206 -14.637 -26.150 1.00 86.31 272 GLU A CA 1
ATOM 2214 C C . GLU A 1 272 ? 11.749 -14.733 -27.616 1.00 86.31 272 GLU A C 1
ATOM 2216 O O . GLU A 1 272 ? 10.585 -14.446 -27.908 1.00 86.31 272 GLU A O 1
ATOM 2221 N N . VAL A 1 273 ? 12.606 -15.215 -28.529 1.00 87.81 273 VAL A N 1
ATOM 2222 C CA . VAL A 1 273 ? 12.278 -15.392 -29.964 1.00 87.81 273 VAL A CA 1
ATOM 2223 C C . VAL A 1 273 ? 11.101 -16.349 -30.195 1.00 87.81 273 VAL A C 1
ATOM 2225 O O . VAL A 1 273 ? 10.337 -16.194 -31.156 1.00 87.81 273 VAL A O 1
ATOM 2228 N N . THR A 1 274 ? 10.894 -17.307 -29.289 1.00 87.62 274 THR A N 1
ATOM 2229 C CA . THR A 1 274 ? 9.778 -18.262 -29.371 1.00 87.62 274 THR A CA 1
ATOM 2230 C C . THR A 1 274 ? 8.442 -17.665 -28.916 1.00 87.62 274 THR A C 1
ATOM 2232 O O . THR A 1 274 ? 7.382 -18.242 -29.164 1.00 87.62 274 THR A O 1
ATOM 2235 N N . THR A 1 275 ? 8.452 -16.490 -28.278 1.00 90.56 275 THR A N 1
ATOM 2236 C CA . THR A 1 275 ? 7.248 -15.924 -27.667 1.00 90.56 275 THR A CA 1
ATOM 2237 C C . THR A 1 275 ? 6.301 -15.280 -28.695 1.00 90.56 275 THR A C 1
ATOM 2239 O O . THR A 1 275 ? 6.730 -14.625 -29.654 1.00 90.56 275 THR A O 1
ATOM 2242 N N . PRO A 1 276 ? 4.972 -15.318 -28.464 1.00 92.38 276 PRO A N 1
ATOM 2243 C CA . PRO A 1 276 ? 4.013 -14.552 -29.266 1.00 92.38 276 PRO A CA 1
ATOM 2244 C C . PRO A 1 276 ? 4.227 -13.033 -29.191 1.00 92.38 276 PRO A C 1
ATOM 2246 O O . PRO A 1 276 ? 3.787 -12.288 -30.069 1.00 92.38 276 PRO A O 1
ATOM 2249 N N . ARG A 1 277 ? 4.858 -12.534 -28.118 1.00 90.50 277 ARG A N 1
ATOM 2250 C CA . ARG A 1 277 ? 5.224 -11.119 -27.981 1.00 90.50 277 ARG A CA 1
ATOM 2251 C C . ARG A 1 277 ? 6.284 -10.747 -29.010 1.00 90.50 277 ARG A C 1
ATOM 2253 O O . ARG A 1 277 ? 6.056 -9.794 -29.752 1.00 90.50 277 ARG A O 1
ATOM 2260 N N . TYR A 1 278 ? 7.368 -11.513 -29.094 1.00 90.94 278 TYR A N 1
ATOM 2261 C CA . TYR A 1 278 ? 8.417 -11.288 -30.080 1.00 90.94 278 TYR A CA 1
ATOM 2262 C C . TYR A 1 278 ? 7.861 -11.300 -31.504 1.00 90.94 278 TYR A C 1
ATOM 2264 O O . TYR A 1 278 ? 8.066 -10.343 -32.246 1.00 90.94 278 TYR A O 1
ATOM 2272 N N . GLN A 1 279 ? 7.046 -12.299 -31.856 1.00 89.62 279 GLN A N 1
ATOM 2273 C CA . GLN A 1 279 ? 6.432 -12.373 -33.188 1.00 89.62 279 GLN A CA 1
ATOM 2274 C C . GLN A 1 279 ? 5.567 -11.141 -33.508 1.00 89.62 279 GLN A C 1
ATOM 2276 O O . GLN A 1 279 ? 5.613 -10.615 -34.621 1.00 89.62 279 GLN A O 1
ATOM 2281 N N . ARG A 1 280 ? 4.816 -10.616 -32.528 1.00 90.44 280 ARG A N 1
ATOM 2282 C CA . ARG A 1 280 ? 4.053 -9.363 -32.688 1.00 90.44 280 ARG A CA 1
ATOM 2283 C C . ARG A 1 280 ? 4.960 -8.148 -32.875 1.00 90.44 280 ARG A C 1
ATOM 2285 O O . ARG A 1 280 ? 4.679 -7.331 -33.748 1.00 90.44 280 ARG A O 1
ATOM 2292 N N . ILE A 1 281 ? 6.032 -8.029 -32.089 1.00 90.81 281 ILE A N 1
ATOM 2293 C CA . ILE A 1 281 ? 7.008 -6.934 -32.207 1.00 90.81 281 ILE A CA 1
ATOM 2294 C C . ILE A 1 281 ? 7.701 -6.992 -33.570 1.00 90.81 281 ILE A C 1
ATOM 2296 O O . ILE A 1 281 ? 7.766 -5.975 -34.254 1.00 90.81 281 ILE A O 1
ATOM 2300 N N . LYS A 1 282 ? 8.137 -8.178 -34.004 1.00 91.06 282 LYS A N 1
ATOM 2301 C CA . LYS A 1 282 ? 8.750 -8.415 -35.314 1.00 91.06 282 LYS A CA 1
ATOM 2302 C C . LYS A 1 282 ? 7.813 -8.016 -36.451 1.00 91.06 282 LYS A C 1
ATOM 2304 O O . LYS A 1 282 ? 8.218 -7.253 -37.322 1.00 91.06 282 LYS A O 1
ATOM 2309 N N . LYS A 1 283 ? 6.543 -8.441 -36.415 1.00 91.56 283 LYS A N 1
ATOM 2310 C CA . LYS A 1 283 ? 5.521 -8.011 -37.388 1.00 91.56 283 LYS A CA 1
ATOM 2311 C C . LYS A 1 283 ? 5.308 -6.495 -37.375 1.00 91.56 283 LYS A C 1
ATOM 2313 O O . LYS A 1 283 ? 5.219 -5.889 -38.437 1.00 91.56 283 LYS A O 1
ATOM 2318 N N . ALA A 1 284 ? 5.250 -5.875 -36.196 1.00 91.31 284 ALA A N 1
ATOM 2319 C CA . ALA A 1 284 ? 5.077 -4.429 -36.065 1.00 91.31 284 ALA A CA 1
ATOM 2320 C C . ALA A 1 284 ? 6.287 -3.644 -36.591 1.00 91.31 284 ALA A C 1
ATOM 2322 O O . ALA A 1 284 ? 6.112 -2.611 -37.231 1.00 91.31 284 ALA A O 1
ATOM 2323 N N . LEU A 1 285 ? 7.503 -4.133 -36.345 1.00 91.06 285 LEU A N 1
ATOM 2324 C CA . LEU A 1 285 ? 8.737 -3.552 -36.863 1.00 91.06 285 LEU A CA 1
ATOM 2325 C C . LEU A 1 285 ? 8.814 -3.708 -38.384 1.00 91.06 285 LEU A C 1
ATOM 2327 O O . LEU A 1 285 ? 9.060 -2.732 -39.081 1.00 91.06 285 LEU A O 1
ATOM 2331 N N . PHE A 1 286 ? 8.524 -4.905 -38.894 1.00 93.19 286 PHE A N 1
ATOM 2332 C CA . PHE A 1 286 ? 8.447 -5.189 -40.324 1.00 93.19 286 PHE A CA 1
ATOM 2333 C C . PHE A 1 286 ? 7.444 -4.277 -41.038 1.00 93.19 286 PHE A C 1
ATOM 2335 O O . PHE A 1 286 ? 7.769 -3.693 -42.067 1.00 93.19 286 PHE A O 1
ATOM 2342 N N . ALA A 1 287 ? 6.264 -4.067 -40.448 1.00 91.62 287 ALA A N 1
ATOM 2343 C CA . ALA A 1 287 ? 5.238 -3.187 -41.000 1.00 91.62 287 ALA A CA 1
ATOM 2344 C C . ALA A 1 287 ? 5.703 -1.733 -41.190 1.00 91.62 287 ALA A C 1
ATOM 2346 O O . ALA A 1 287 ? 5.185 -1.054 -42.071 1.00 91.62 287 ALA A O 1
ATOM 2347 N N . ARG A 1 288 ? 6.679 -1.253 -40.402 1.00 91.00 288 ARG A N 1
ATOM 2348 C CA . ARG A 1 288 ? 7.239 0.105 -40.544 1.00 91.00 288 ARG A CA 1
ATOM 2349 C C . ARG A 1 288 ? 8.093 0.277 -41.798 1.00 91.00 288 ARG A C 1
ATOM 2351 O O . ARG A 1 288 ? 8.303 1.409 -42.209 1.00 91.00 288 ARG A O 1
ATOM 2358 N N . PHE A 1 289 ? 8.581 -0.820 -42.373 1.00 90.94 289 PHE A N 1
ATOM 2359 C CA . PHE A 1 289 ? 9.430 -0.817 -43.566 1.00 90.94 289 PHE A CA 1
ATOM 2360 C C . PHE A 1 289 ? 8.670 -1.230 -44.835 1.00 90.94 289 PHE A C 1
ATOM 2362 O O . PHE A 1 289 ? 9.260 -1.337 -45.905 1.00 90.94 289 PHE A O 1
ATOM 2369 N N . LEU A 1 290 ? 7.361 -1.484 -44.733 1.00 89.81 290 LEU A N 1
ATOM 2370 C CA . LEU A 1 290 ? 6.520 -1.801 -45.882 1.00 89.81 290 LEU A CA 1
ATOM 2371 C C . LEU A 1 290 ? 6.119 -0.519 -46.621 1.00 89.81 290 LEU A C 1
ATOM 2373 O O . LEU A 1 290 ? 5.210 0.194 -46.199 1.00 89.81 290 LEU A O 1
ATOM 2377 N N . GLU A 1 291 ? 6.754 -0.268 -47.761 1.00 83.75 291 GLU A N 1
ATOM 2378 C CA . GLU A 1 291 ? 6.424 0.836 -48.666 1.00 83.75 291 GLU A CA 1
ATOM 2379 C C . GLU A 1 291 ? 5.750 0.315 -49.946 1.00 83.75 291 GLU A C 1
ATOM 2381 O O . GLU A 1 291 ? 6.060 -0.779 -50.415 1.00 83.75 291 GLU A O 1
ATOM 2386 N N . ASN A 1 292 ? 4.819 1.093 -50.517 1.00 82.19 292 ASN A N 1
ATOM 2387 C CA . ASN A 1 292 ? 4.162 0.814 -51.808 1.00 82.19 292 ASN A CA 1
ATOM 2388 C C . ASN A 1 292 ? 3.625 -0.628 -51.946 1.00 82.19 292 ASN A C 1
ATOM 2390 O O . ASN A 1 292 ? 3.956 -1.364 -52.876 1.00 82.19 292 ASN A O 1
ATOM 2394 N N . THR A 1 293 ? 2.799 -1.052 -50.988 1.00 88.12 293 THR A N 1
ATOM 2395 C CA . THR A 1 293 ? 2.291 -2.427 -50.928 1.00 88.12 293 THR A CA 1
ATOM 2396 C C . THR A 1 293 ? 1.125 -2.670 -51.893 1.00 88.12 293 THR A C 1
ATOM 2398 O O . THR A 1 293 ? 0.113 -1.979 -51.861 1.00 88.12 293 THR A O 1
ATOM 2401 N N . GLU A 1 294 ? 1.243 -3.704 -52.733 1.00 90.56 294 GLU A N 1
ATOM 2402 C CA . GLU A 1 294 ? 0.145 -4.198 -53.593 1.00 90.56 294 GLU A CA 1
ATOM 2403 C C . GLU A 1 294 ? -0.972 -4.919 -52.812 1.00 90.56 294 GLU A C 1
ATOM 2405 O O . GLU A 1 294 ? -2.087 -5.063 -53.309 1.00 90.56 294 GLU A O 1
ATOM 2410 N N . HIS A 1 295 ? -0.684 -5.370 -51.588 1.00 92.19 295 HIS A N 1
ATOM 2411 C CA . HIS A 1 295 ? -1.622 -6.078 -50.717 1.00 92.19 295 HIS A CA 1
ATOM 2412 C C . HIS A 1 295 ? -1.878 -5.274 -49.434 1.00 92.19 295 HIS A C 1
ATOM 2414 O O . HIS A 1 295 ? -0.974 -4.587 -48.955 1.00 92.19 295 HIS A O 1
ATOM 2420 N N . PRO A 1 296 ? -3.064 -5.394 -48.805 1.00 93.19 296 PRO A N 1
ATOM 2421 C CA . PRO A 1 296 ? -3.312 -4.782 -47.504 1.00 93.19 296 PRO A CA 1
ATOM 2422 C C . PRO A 1 296 ? -2.281 -5.241 -46.465 1.00 93.19 296 PRO A C 1
ATOM 2424 O O . PRO A 1 296 ? -2.027 -6.439 -46.342 1.00 93.19 296 PRO A O 1
ATOM 2427 N N . ILE A 1 297 ? -1.753 -4.315 -45.655 1.00 89.56 297 ILE A N 1
ATOM 2428 C CA . ILE A 1 297 ? -0.723 -4.607 -44.635 1.00 89.56 297 ILE A CA 1
ATOM 2429 C C . ILE A 1 297 ? -1.131 -5.787 -43.746 1.00 89.56 297 ILE A C 1
ATOM 2431 O O . ILE A 1 297 ? -0.330 -6.679 -43.492 1.00 89.56 297 ILE A O 1
ATOM 2435 N N . LYS A 1 298 ? -2.399 -5.845 -43.324 1.00 91.94 298 LYS A N 1
ATOM 2436 C CA . LYS A 1 298 ? -2.912 -6.958 -42.518 1.00 91.94 298 LYS A CA 1
ATOM 2437 C C . LYS A 1 298 ? -2.744 -8.315 -43.217 1.00 91.94 298 LYS A C 1
ATOM 2439 O O . LYS A 1 298 ? -2.296 -9.263 -42.588 1.00 91.94 298 LYS A O 1
ATOM 2444 N N . ALA A 1 299 ? -3.041 -8.393 -44.515 1.00 91.25 299 ALA A N 1
ATOM 2445 C CA . ALA A 1 299 ? -2.868 -9.619 -45.291 1.00 91.25 299 ALA A CA 1
ATOM 2446 C C . ALA A 1 299 ? -1.386 -10.015 -45.399 1.00 91.25 299 ALA A C 1
ATOM 2448 O O . ALA A 1 299 ? -1.061 -11.186 -45.248 1.00 91.25 299 ALA A O 1
ATOM 2449 N N . ILE A 1 300 ? -0.488 -9.039 -45.576 1.00 91.00 300 ILE A N 1
ATOM 2450 C CA . ILE A 1 300 ? 0.966 -9.271 -45.618 1.00 91.00 300 ILE A CA 1
ATOM 2451 C C . ILE A 1 300 ? 1.491 -9.811 -44.280 1.00 91.00 300 ILE A C 1
ATOM 2453 O O . ILE A 1 300 ? 2.362 -10.674 -44.265 1.00 91.00 300 ILE A O 1
ATOM 2457 N N . LEU A 1 301 ? 0.986 -9.297 -43.156 1.00 91.25 301 LEU A N 1
ATOM 2458 C CA . LEU A 1 301 ? 1.432 -9.701 -41.820 1.00 91.25 301 LEU A CA 1
ATOM 2459 C C . LEU A 1 301 ? 0.861 -11.049 -41.367 1.00 91.25 301 LEU A C 1
ATOM 2461 O O . LEU A 1 301 ? 1.492 -11.723 -40.548 1.00 91.25 301 LEU A O 1
ATOM 2465 N N . ASP A 1 302 ? -0.328 -11.421 -41.838 1.00 91.38 302 ASP A N 1
ATOM 2466 C CA . ASP A 1 302 ? -1.027 -12.635 -41.406 1.00 91.38 302 ASP A CA 1
ATOM 2467 C C . ASP A 1 302 ? -0.723 -13.844 -42.307 1.00 91.38 302 ASP A C 1
ATOM 2469 O O . ASP A 1 302 ? -0.656 -14.968 -41.807 1.00 91.38 302 ASP A O 1
ATOM 2473 N N . ASP A 1 303 ? -0.474 -13.631 -43.603 1.00 93.19 303 ASP A N 1
ATOM 2474 C CA . ASP A 1 303 ? -0.140 -14.700 -44.546 1.00 93.19 303 ASP A CA 1
ATOM 2475 C C . ASP A 1 303 ? 1.370 -14.990 -44.587 1.00 93.19 303 ASP A C 1
ATOM 2477 O O . ASP A 1 303 ? 2.201 -14.105 -44.783 1.00 93.19 303 ASP A O 1
ATOM 2481 N N . THR A 1 304 ? 1.744 -16.264 -44.440 1.00 88.50 304 THR A N 1
ATOM 2482 C CA . THR A 1 304 ? 3.158 -16.670 -44.346 1.00 88.50 304 THR A CA 1
ATOM 2483 C C . THR A 1 304 ? 3.916 -16.506 -45.670 1.00 88.50 304 THR A C 1
ATOM 2485 O O . THR A 1 304 ? 5.118 -16.231 -45.658 1.00 88.50 304 THR A O 1
ATOM 2488 N N . MET A 1 305 ? 3.244 -16.677 -46.812 1.00 90.62 305 MET A N 1
ATOM 2489 C CA . MET A 1 305 ? 3.857 -16.535 -48.136 1.00 90.62 305 MET A CA 1
ATOM 2490 C C . MET A 1 305 ? 4.070 -15.060 -48.471 1.00 90.62 305 MET A C 1
ATOM 2492 O O . MET A 1 305 ? 5.169 -14.678 -48.879 1.00 90.62 305 MET A O 1
ATOM 2496 N N . LEU A 1 306 ? 3.051 -14.223 -48.244 1.00 91.06 306 LEU A N 1
ATOM 2497 C CA . LEU A 1 306 ? 3.157 -12.778 -48.429 1.00 91.06 306 LEU A CA 1
ATOM 2498 C C . LEU A 1 306 ? 4.213 -12.195 -47.491 1.00 91.06 306 LEU A C 1
ATOM 2500 O O . LEU A 1 306 ? 5.086 -11.467 -47.957 1.00 91.06 306 LEU A O 1
ATOM 2504 N N . PHE A 1 307 ? 4.215 -12.580 -46.212 1.00 90.38 307 PHE A N 1
ATOM 2505 C CA . PHE A 1 307 ? 5.223 -12.127 -45.255 1.00 90.38 307 PHE A CA 1
ATOM 2506 C C . PHE A 1 307 ? 6.644 -12.372 -45.774 1.00 90.38 307 PHE A C 1
ATOM 2508 O O . PHE A 1 307 ? 7.440 -11.441 -45.850 1.00 90.38 307 PHE A O 1
ATOM 2515 N N . LYS A 1 308 ? 6.953 -13.601 -46.214 1.00 89.38 308 LYS A N 1
ATOM 2516 C CA . LYS A 1 308 ? 8.274 -13.951 -46.767 1.00 89.38 308 LYS A CA 1
ATOM 2517 C C . LYS A 1 308 ? 8.589 -13.200 -48.062 1.00 89.38 308 LYS A C 1
ATOM 2519 O O . LYS A 1 308 ? 9.717 -12.752 -48.244 1.00 89.38 308 LYS A O 1
ATOM 2524 N N . SER A 1 309 ? 7.608 -13.055 -48.954 1.00 91.19 309 SER A N 1
ATOM 2525 C CA . SER A 1 309 ? 7.786 -12.343 -50.224 1.00 91.19 309 SER A CA 1
ATOM 2526 C C . SER A 1 309 ? 8.156 -10.879 -50.001 1.00 91.19 309 SER A C 1
ATOM 2528 O O . SER A 1 309 ? 9.134 -10.402 -50.572 1.00 91.19 309 SER A O 1
ATOM 2530 N N . TYR A 1 310 ? 7.415 -10.180 -49.140 1.00 90.94 310 TYR A N 1
ATOM 2531 C CA . TYR A 1 310 ? 7.684 -8.780 -48.823 1.00 90.94 310 TYR A CA 1
ATOM 2532 C C . TYR A 1 310 ? 8.940 -8.609 -47.965 1.00 90.94 310 TYR A C 1
ATOM 2534 O O . TYR A 1 310 ? 9.663 -7.637 -48.155 1.00 90.94 310 TYR A O 1
ATOM 2542 N N . LEU A 1 311 ? 9.252 -9.564 -47.084 1.00 89.38 311 LEU A N 1
ATOM 2543 C CA . LEU A 1 311 ? 10.495 -9.559 -46.314 1.00 89.38 311 LEU A CA 1
ATOM 2544 C C . LEU A 1 311 ? 11.718 -9.606 -47.238 1.00 89.38 311 LEU A C 1
ATOM 2546 O O . LEU A 1 311 ? 12.617 -8.792 -47.084 1.00 89.38 311 LEU A O 1
ATOM 2550 N N . ASN A 1 312 ? 11.712 -10.468 -48.259 1.00 87.81 312 ASN A N 1
ATOM 2551 C CA . ASN A 1 312 ? 12.798 -10.564 -49.245 1.00 87.81 312 ASN A CA 1
ATOM 2552 C C . ASN A 1 312 ? 12.936 -9.335 -50.162 1.00 87.81 312 ASN A C 1
ATOM 2554 O O . ASN A 1 312 ? 13.943 -9.211 -50.855 1.00 87.81 312 ASN A O 1
ATOM 2558 N N . LYS A 1 313 ? 11.932 -8.450 -50.203 1.00 89.69 313 LYS A N 1
ATOM 2559 C CA . LYS A 1 313 ? 11.985 -7.187 -50.958 1.00 89.69 313 LYS A CA 1
ATOM 2560 C C . LYS A 1 313 ? 12.626 -6.049 -50.160 1.00 89.69 313 LYS A C 1
ATOM 2562 O O . LYS A 1 313 ? 12.929 -5.015 -50.750 1.00 89.69 313 LYS A O 1
ATOM 2567 N N . LEU A 1 314 ? 12.807 -6.212 -48.848 1.00 88.81 314 LEU A N 1
ATOM 2568 C CA . LEU A 1 314 ? 13.501 -5.226 -48.027 1.00 88.81 314 LEU A CA 1
ATOM 2569 C C . LEU A 1 314 ? 14.994 -5.204 -48.355 1.00 88.81 314 LEU A C 1
ATOM 2571 O O . LEU A 1 314 ? 15.593 -6.230 -48.678 1.00 88.81 314 LEU A O 1
ATOM 2575 N N . ASP A 1 315 ? 15.608 -4.031 -48.226 1.00 89.75 315 ASP A N 1
ATOM 2576 C CA . ASP A 1 315 ? 17.061 -3.935 -48.295 1.00 89.75 315 ASP A CA 1
ATOM 2577 C C . ASP A 1 315 ? 17.733 -4.653 -47.107 1.00 89.75 315 ASP A C 1
ATOM 2579 O O . ASP A 1 315 ? 17.119 -5.000 -46.091 1.00 89.75 315 ASP A O 1
ATOM 2583 N N . VAL A 1 316 ? 19.042 -4.869 -47.234 1.00 86.75 316 VAL A N 1
ATOM 2584 C CA . VAL A 1 316 ? 19.838 -5.587 -46.230 1.00 86.75 316 VAL A CA 1
ATOM 2585 C C . VAL A 1 316 ? 19.813 -4.885 -44.866 1.00 86.75 316 VAL A C 1
ATOM 2587 O O . VAL A 1 316 ? 19.828 -5.554 -43.833 1.00 86.75 316 VAL A O 1
ATOM 2590 N N . ALA A 1 317 ? 19.752 -3.550 -44.834 1.00 88.44 317 ALA A N 1
ATOM 2591 C CA . ALA A 1 317 ? 19.755 -2.785 -43.590 1.00 88.44 317 ALA A CA 1
ATOM 2592 C C . ALA A 1 317 ? 18.446 -2.977 -42.805 1.00 88.44 317 ALA A C 1
ATOM 2594 O O . ALA A 1 317 ? 18.466 -3.180 -41.590 1.00 88.44 317 ALA A O 1
ATOM 2595 N N . HIS A 1 318 ? 17.306 -2.967 -43.493 1.00 89.75 318 HIS A N 1
ATOM 2596 C CA . HIS A 1 318 ? 15.995 -3.224 -42.913 1.00 89.75 318 HIS A CA 1
ATOM 2597 C C . HIS A 1 318 ? 15.822 -4.698 -42.533 1.00 89.75 318 HIS A C 1
ATOM 2599 O O . HIS A 1 318 ? 15.313 -4.984 -41.448 1.00 89.75 318 HIS A O 1
ATOM 2605 N N . LEU A 1 319 ? 16.323 -5.635 -43.345 1.00 87.31 319 LEU A N 1
ATOM 2606 C CA . LEU A 1 319 ? 16.352 -7.064 -43.009 1.00 87.31 319 LEU A CA 1
ATOM 2607 C C . LEU A 1 319 ? 17.103 -7.338 -41.704 1.00 87.31 319 LEU A C 1
ATOM 2609 O O . LEU A 1 319 ? 16.581 -8.044 -40.839 1.00 87.31 319 LEU A O 1
ATOM 2613 N N . LYS A 1 320 ? 18.283 -6.732 -41.526 1.00 88.38 320 LYS A N 1
ATOM 2614 C CA . LYS A 1 320 ? 19.055 -6.824 -40.278 1.00 88.38 320 LYS A CA 1
ATOM 2615 C C . LYS A 1 320 ? 18.292 -6.268 -39.078 1.00 88.38 320 LYS A C 1
ATOM 2617 O O . LYS A 1 320 ? 18.373 -6.835 -37.999 1.00 88.38 320 LYS A O 1
ATOM 2622 N N . LYS A 1 321 ? 17.503 -5.202 -39.242 1.00 88.50 321 LYS A N 1
ATOM 2623 C CA . LYS A 1 321 ? 16.661 -4.677 -38.152 1.00 88.50 321 LYS A CA 1
ATOM 2624 C C . LYS A 1 321 ? 15.510 -5.621 -37.800 1.00 88.50 321 LYS A C 1
ATOM 2626 O O . LYS A 1 321 ? 15.213 -5.793 -36.624 1.00 88.50 321 LYS A O 1
ATOM 2631 N N . VAL A 1 322 ? 14.864 -6.230 -38.797 1.00 89.88 322 VAL A N 1
ATOM 2632 C CA . VAL A 1 322 ? 13.701 -7.114 -38.589 1.00 89.88 322 VAL A CA 1
ATOM 2633 C C . VAL A 1 322 ? 14.106 -8.480 -38.025 1.00 89.88 322 VAL A C 1
ATOM 2635 O O . VAL A 1 322 ? 13.447 -8.973 -37.112 1.00 89.88 322 VAL A O 1
ATOM 2638 N N . ASN A 1 323 ? 15.189 -9.074 -38.534 1.00 88.75 323 ASN A N 1
ATOM 2639 C CA . ASN A 1 323 ? 15.655 -10.413 -38.152 1.00 88.75 323 ASN A CA 1
ATOM 2640 C C . ASN A 1 323 ? 16.888 -10.392 -37.235 1.00 88.75 323 ASN A C 1
ATOM 2642 O O . ASN A 1 323 ? 17.450 -11.446 -36.954 1.00 88.75 323 ASN A O 1
ATOM 2646 N N . GLY A 1 324 ? 17.329 -9.223 -36.765 1.00 86.19 324 GLY A N 1
ATOM 2647 C CA . GLY A 1 324 ? 18.623 -9.063 -36.092 1.00 86.19 324 GLY A CA 1
ATOM 2648 C C . GLY A 1 324 ? 18.825 -9.987 -34.897 1.00 86.19 324 GLY A C 1
ATOM 2649 O O . GLY A 1 324 ? 19.902 -10.548 -34.741 1.00 86.19 324 GLY A O 1
ATOM 2650 N N . LEU A 1 325 ? 17.775 -10.218 -34.105 1.00 85.50 325 LEU A N 1
ATOM 2651 C CA . LEU A 1 325 ? 17.852 -11.115 -32.952 1.00 85.50 325 LEU A CA 1
ATOM 2652 C C . LEU A 1 325 ? 18.025 -12.590 -33.351 1.00 85.50 325 LEU A C 1
ATOM 2654 O O . LEU A 1 325 ? 18.828 -13.295 -32.755 1.00 85.50 325 LEU A O 1
ATOM 2658 N N . GLU A 1 326 ? 17.306 -13.051 -34.374 1.00 87.00 326 GLU A N 1
ATOM 2659 C CA . GLU A 1 326 ? 17.441 -14.419 -34.897 1.00 87.00 326 GLU A CA 1
ATOM 2660 C C . GLU A 1 326 ? 18.819 -14.616 -35.539 1.00 87.00 326 GLU A C 1
ATOM 2662 O O . GLU A 1 326 ? 19.478 -15.620 -35.294 1.00 87.00 326 GLU A O 1
ATOM 2667 N N . MET A 1 327 ? 19.288 -13.618 -36.295 1.00 85.06 327 MET A N 1
ATOM 2668 C CA . MET A 1 327 ? 20.626 -13.623 -36.890 1.00 85.06 327 MET A CA 1
ATOM 2669 C C . MET A 1 327 ? 21.730 -13.632 -35.828 1.00 85.06 327 MET A C 1
ATOM 2671 O O . MET A 1 327 ? 22.753 -14.284 -36.020 1.00 85.06 327 MET A O 1
ATOM 2675 N N . TYR A 1 328 ? 21.540 -12.910 -34.720 1.00 84.38 328 TYR A N 1
ATOM 2676 C CA . TYR A 1 328 ? 22.466 -12.917 -33.590 1.00 84.38 328 TYR A CA 1
ATOM 2677 C C . TYR A 1 328 ? 22.575 -14.305 -32.967 1.00 84.38 328 TYR A C 1
ATOM 2679 O O . TYR A 1 328 ? 23.677 -14.822 -32.807 1.00 84.38 328 TYR A O 1
ATOM 2687 N N . LEU A 1 329 ? 21.429 -14.923 -32.672 1.00 85.12 329 LEU A N 1
ATOM 2688 C CA . LEU A 1 329 ? 21.369 -16.257 -32.083 1.00 85.12 329 LEU A CA 1
ATOM 2689 C C . LEU A 1 329 ? 21.974 -17.317 -33.009 1.00 85.12 329 LEU A C 1
ATOM 2691 O O . LEU A 1 329 ? 22.790 -18.112 -32.559 1.00 85.12 329 LEU A O 1
ATOM 2695 N N . GLU A 1 330 ? 21.663 -17.276 -34.309 1.00 83.94 330 GLU A N 1
ATOM 2696 C CA . GLU A 1 330 ? 22.236 -18.203 -35.295 1.00 83.94 330 GLU A CA 1
ATOM 2697 C C . GLU A 1 330 ? 23.768 -18.081 -35.377 1.00 83.94 330 GLU A C 1
ATOM 2699 O O . GLU A 1 330 ? 24.476 -19.064 -35.600 1.00 83.94 330 GLU A O 1
ATOM 2704 N N . ARG A 1 331 ? 24.311 -16.871 -35.202 1.00 82.38 331 ARG A N 1
ATOM 2705 C CA . ARG A 1 331 ? 25.762 -16.648 -35.175 1.00 82.38 331 ARG A CA 1
ATOM 2706 C C . ARG A 1 331 ? 26.396 -17.108 -33.867 1.00 82.38 331 ARG A C 1
ATOM 2708 O O . ARG A 1 331 ? 27.453 -17.732 -33.928 1.00 82.38 331 ARG A O 1
ATOM 2715 N N . LEU A 1 332 ? 25.751 -16.860 -32.727 1.00 80.38 332 LEU A N 1
ATOM 2716 C CA . LEU A 1 332 ? 26.195 -17.355 -31.421 1.00 80.38 332 LEU A CA 1
ATOM 2717 C C . LEU A 1 332 ? 26.281 -18.887 -31.383 1.00 80.38 332 LEU A C 1
ATOM 2719 O O . LEU A 1 332 ? 27.250 -19.424 -30.861 1.00 80.38 332 LEU A O 1
ATOM 2723 N N . GLU A 1 333 ? 25.335 -19.597 -32.007 1.00 77.31 333 GLU A N 1
ATOM 2724 C CA . GLU A 1 333 ? 25.392 -21.063 -32.138 1.00 77.31 333 GLU A CA 1
ATOM 2725 C C . GLU A 1 333 ? 26.627 -21.554 -32.917 1.00 77.31 333 GLU A C 1
ATOM 2727 O O . GLU A 1 333 ? 27.068 -22.689 -32.734 1.00 77.31 333 GLU A O 1
ATOM 2732 N N . ARG A 1 334 ? 27.201 -20.711 -33.787 1.00 77.31 334 ARG A N 1
ATOM 2733 C CA . ARG A 1 334 ? 28.386 -21.035 -34.598 1.00 77.31 334 ARG A CA 1
ATOM 2734 C C . ARG A 1 334 ? 29.701 -20.629 -33.927 1.00 77.31 334 ARG A C 1
ATOM 2736 O O . ARG A 1 334 ? 30.706 -21.297 -34.156 1.00 77.31 334 ARG A O 1
ATOM 2743 N N . SER A 1 335 ? 29.722 -19.542 -33.151 1.00 70.12 335 SER A N 1
ATOM 2744 C CA . SER A 1 335 ? 30.879 -19.110 -32.353 1.00 70.12 335 SER A CA 1
ATOM 2745 C C . SER A 1 335 ? 30.467 -18.140 -31.240 1.00 70.12 335 SER A C 1
ATOM 2747 O O . SER A 1 335 ? 29.725 -17.189 -31.476 1.00 70.12 335 SER A O 1
ATOM 2749 N N . ASN A 1 336 ? 31.042 -18.316 -30.048 1.00 63.91 336 ASN A N 1
ATOM 2750 C CA . ASN A 1 336 ? 30.816 -17.441 -28.892 1.00 63.91 336 ASN A CA 1
ATOM 2751 C C . ASN A 1 336 ? 31.576 -16.099 -28.971 1.00 63.91 336 ASN A C 1
ATOM 2753 O O . ASN A 1 336 ? 31.473 -15.288 -28.056 1.00 63.91 336 ASN A O 1
ATOM 2757 N N . GLU A 1 337 ? 32.356 -15.857 -30.030 1.00 65.19 337 GLU A N 1
ATOM 2758 C CA . GLU A 1 337 ? 33.146 -14.624 -30.196 1.00 65.19 337 GLU A CA 1
ATOM 2759 C C . GLU A 1 337 ? 32.349 -13.451 -30.795 1.00 65.19 337 GLU A C 1
ATOM 2761 O O . GLU A 1 337 ? 32.820 -12.316 -30.754 1.00 65.19 337 GLU A O 1
ATOM 2766 N N . TYR A 1 338 ? 31.152 -13.697 -31.344 1.00 59.78 338 TYR A N 1
ATOM 2767 C CA . TYR A 1 338 ? 30.350 -12.652 -31.985 1.00 59.78 338 TYR A CA 1
ATOM 2768 C C . TYR A 1 338 ? 29.713 -11.700 -30.967 1.00 59.78 338 TYR A C 1
ATOM 2770 O O . TYR A 1 338 ? 28.943 -12.109 -30.092 1.00 59.78 338 TYR A O 1
ATOM 2778 N N . LYS A 1 339 ? 29.967 -10.401 -31.134 1.00 62.34 339 LYS A N 1
ATOM 2779 C CA . LYS A 1 339 ? 29.334 -9.324 -30.368 1.00 62.34 339 LYS A CA 1
ATOM 2780 C C . LYS A 1 339 ? 28.111 -8.780 -31.102 1.00 62.34 339 LYS A C 1
ATOM 2782 O O . LYS A 1 339 ? 27.969 -8.917 -32.314 1.00 62.34 339 LYS A O 1
ATOM 2787 N N . VAL A 1 340 ? 27.227 -8.106 -30.363 1.00 57.78 340 VAL A N 1
ATOM 2788 C CA . VAL A 1 340 ? 26.065 -7.395 -30.939 1.00 57.78 340 VAL A CA 1
ATOM 2789 C C . VAL A 1 340 ? 26.504 -6.356 -31.982 1.00 57.78 340 VAL A C 1
ATOM 2791 O O . VAL A 1 340 ? 25.795 -6.120 -32.951 1.00 57.78 340 VAL A O 1
ATOM 2794 N N . GLU A 1 341 ? 27.696 -5.784 -31.810 1.00 58.97 341 GLU A N 1
ATOM 2795 C CA . GLU A 1 341 ? 28.331 -4.819 -32.718 1.00 58.97 341 GLU A CA 1
ATOM 2796 C C . GLU A 1 341 ? 28.703 -5.416 -34.093 1.00 58.97 341 GLU A C 1
ATOM 2798 O O . GLU A 1 341 ? 28.905 -4.666 -35.045 1.00 58.97 341 GLU A O 1
ATOM 2803 N N . ASP A 1 342 ? 28.754 -6.750 -34.219 1.00 54.66 342 ASP A N 1
ATOM 2804 C CA . ASP A 1 342 ? 29.118 -7.461 -35.454 1.00 54.66 342 ASP A CA 1
ATOM 2805 C C . ASP A 1 342 ? 27.911 -7.748 -36.382 1.00 54.66 342 ASP A C 1
ATOM 2807 O O . ASP A 1 342 ? 28.052 -8.384 -37.442 1.00 54.66 342 ASP A O 1
ATOM 2811 N N . LEU A 1 343 ? 26.704 -7.321 -35.985 1.00 54.16 343 LEU A N 1
ATOM 2812 C CA . LEU A 1 343 ? 25.446 -7.433 -36.743 1.00 54.16 343 LEU A CA 1
ATOM 2813 C C . LEU A 1 343 ? 25.178 -6.177 -37.566 1.00 54.16 343 LEU A C 1
ATOM 2815 O O . LEU A 1 343 ? 24.898 -6.346 -38.782 1.00 54.16 343 LEU A O 1
#

Radius of gyration: 29.29 Å; chains: 1; bounding box: 62×39×101 Å

Secondary structure (DSSP, 8-state):
-HHHHHTT-SSTTPEEEETHHHHHHHHHHHHTTPPPP--SEEEE-TTS--HHHHHHHT-TTTTEETTTEEEEEE--GGGTT---SS-SBTTHHHHHHHHHHHHHHHHHHHTTT--EEEEEE-S-SS--SGGGGGG-SEEEEEEEEGGGHHHHHHHHHHHHHHHHSTTGGG-HHHHHHHHHHHHHH---TT-----PPEEEE--SEEE-GGG-EEEE--TT-SS-EEEES-HHHHHHHTT-SS--SEEEETT-HHHHHHHHHTTS----HHHHHTSHHHHHHHHHHHHTT--S-SS-HHHHHH-HHHHHHHHTTS-HHHHHHHHHHHHHHHHHTT-TT--GGG-

Foldseek 3Di:
DVVCVVVCNPPNLWAKDADVLLVQLQLLCVVLVHHRDPDRMFTAFLQGDTPVSCVVVVHRQSQAPAFQKHKGKQQALSSAPTDDPDDQKPCPSVVSNVLCVPCVVLSHVQNVNWMKMKTFAQVDPDDDAPCVVVSRFKTWIDIDIRPPLVVLLVVLVVLVVCCPPDPNVPVVVSVVVNVVSCVVNNDCPPRDNDDDIDIDGDAWMWGPPPNIWTWHHDPQDPAIEIEDQDPVSLVRVVVDPPHPHHYYYPPDPVVVVVCVVSVVDDDPLVVVCPDPVLLVVLLVLLLVQDDPDPDDSVCCSPDPVSVVVSLVVDDPVSVCVSCVSVVQVVVCVVDVPDDSVND

Sequence (343 aa):
MQKLKAANLYLSELIPISGKLVERYNLCLEKLGIKPTKLTEFSIDGIGWSPEVAEEKKQLNYLSNGEANQHGIIISPLQKGKPVYTPFHTFDREMMKEVFKTHGSKINDITRDCAICVDFDQGIDVFIEPMDILRYDTVTIKFDLINNLDEKQKEQLQLIEKFNSDNNFIDEQLHGELLESAKKYGDLRNRDLLLEPIKFSTDSFYTKAFGGVYLLRGEDFISDILVFEDDTWYKEAIKNTIYEGYMFHISQPELMDKLRSHDIIEAHLSVEVTTPRYQRIKKALFARFLENTEHPIKAILDDTMLFKSYLNKLDVAHLKKVNGLEMYLERLERSNEYKVEDL

pLDDT: mean 89.41, std 7.59, range [54.16, 97.5]